Protein AF-A0A4Q3RGZ4-F1 (afdb_monomer_lite)

Structure (mmCIF, N/CA/C/O backbone):
data_AF-A0A4Q3RGZ4-F1
#
_entry.id   AF-A0A4Q3RGZ4-F1
#
loop_
_atom_site.group_PDB
_atom_site.id
_atom_site.type_symbol
_atom_site.label_atom_id
_atom_site.label_alt_id
_atom_site.label_comp_id
_atom_site.label_asym_id
_atom_site.label_entity_id
_atom_site.label_seq_id
_atom_site.pdbx_PDB_ins_code
_atom_site.Cartn_x
_atom_site.Cartn_y
_atom_site.Cartn_z
_atom_site.occupancy
_atom_site.B_iso_or_equiv
_atom_site.auth_seq_id
_atom_site.auth_comp_id
_atom_site.auth_asym_id
_atom_site.auth_atom_id
_atom_site.pdbx_PDB_model_num
ATOM 1 N N . MET A 1 1 ? -11.371 11.934 -25.588 1.00 40.47 1 MET A N 1
ATOM 2 C CA . MET A 1 1 ? -10.403 13.029 -25.363 1.00 40.47 1 MET A CA 1
ATOM 3 C C . MET A 1 1 ? -11.197 14.315 -25.202 1.00 40.47 1 MET A C 1
ATOM 5 O O . MET A 1 1 ? -11.770 14.771 -26.178 1.00 40.47 1 MET A O 1
ATOM 9 N N . LEU A 1 2 ? -11.321 14.849 -23.987 1.00 43.81 2 LEU A N 1
ATOM 10 C CA . LEU A 1 2 ? -11.893 16.182 -23.774 1.00 43.81 2 LEU A CA 1
ATOM 11 C C . LEU A 1 2 ? -10.706 17.151 -23.648 1.00 43.81 2 LEU A C 1
ATOM 13 O O . LEU A 1 2 ? -9.957 17.077 -22.683 1.00 43.81 2 LEU A O 1
ATOM 17 N N . ASN A 1 3 ? -10.507 18.007 -24.654 1.00 48.12 3 ASN A N 1
ATOM 18 C CA . ASN A 1 3 ? -9.602 19.168 -24.639 1.00 48.12 3 ASN A CA 1
ATOM 19 C C . ASN A 1 3 ? -8.103 18.921 -24.372 1.00 48.12 3 ASN A C 1
ATOM 21 O O . ASN A 1 3 ? -7.511 19.618 -23.556 1.00 48.12 3 ASN A O 1
ATOM 25 N N . GLY A 1 4 ? -7.457 17.968 -25.056 1.00 55.50 4 GLY A N 1
ATOM 26 C CA . GLY A 1 4 ? -5.981 17.856 -25.076 1.00 55.50 4 GLY A CA 1
ATOM 27 C C . GLY A 1 4 ? -5.302 17.509 -23.740 1.00 55.50 4 GLY A C 1
ATOM 28 O O . GLY A 1 4 ? -4.091 17.307 -23.704 1.00 55.50 4 GLY A O 1
ATOM 29 N N . VAL A 1 5 ? -6.073 17.392 -22.658 1.00 59.06 5 VAL A N 1
ATOM 30 C CA . VAL A 1 5 ? -5.639 16.884 -21.362 1.00 59.06 5 VAL A CA 1
ATOM 31 C C . VAL A 1 5 ? -6.108 15.439 -21.264 1.00 59.06 5 VAL A C 1
ATOM 33 O O . VAL A 1 5 ? -7.286 15.134 -21.463 1.00 59.06 5 VAL A O 1
ATOM 36 N N . ASP A 1 6 ? -5.175 14.531 -20.997 1.00 70.44 6 ASP A N 1
ATOM 37 C CA . ASP A 1 6 ? -5.501 13.129 -20.771 1.00 70.44 6 ASP A CA 1
ATOM 38 C C . ASP A 1 6 ? -6.388 13.019 -19.518 1.00 70.44 6 ASP A C 1
ATOM 40 O O . ASP A 1 6 ? -6.017 13.481 -18.436 1.00 70.44 6 ASP A O 1
ATOM 44 N N . LEU A 1 7 ? -7.580 12.432 -19.663 1.00 74.75 7 LEU A N 1
ATOM 45 C CA . LEU A 1 7 ? -8.545 12.264 -18.572 1.00 74.75 7 LEU A CA 1
ATOM 46 C C . LEU A 1 7 ? -7.900 11.528 -17.385 1.00 74.75 7 LEU A C 1
ATOM 48 O O . LEU A 1 7 ? -8.161 11.857 -16.228 1.00 74.75 7 LEU A O 1
ATOM 52 N N . ASN A 1 8 ? -7.004 10.583 -17.678 1.00 70.69 8 ASN A N 1
ATOM 53 C CA . ASN A 1 8 ? -6.263 9.832 -16.672 1.00 70.69 8 ASN A CA 1
ATOM 54 C C . ASN A 1 8 ? -5.370 10.741 -15.823 1.00 70.69 8 ASN A C 1
ATOM 56 O O . ASN A 1 8 ? -5.289 10.566 -14.610 1.00 70.69 8 ASN A O 1
ATOM 60 N N . TYR A 1 9 ? -4.752 11.755 -16.431 1.00 72.25 9 TYR A N 1
ATOM 61 C CA . TYR A 1 9 ? -3.896 12.705 -15.725 1.00 72.25 9 TYR A CA 1
ATOM 62 C C . TYR A 1 9 ? -4.691 13.559 -14.732 1.00 72.25 9 TYR A C 1
ATOM 64 O O . TYR A 1 9 ? -4.267 13.744 -13.592 1.00 72.25 9 TYR A O 1
ATOM 72 N N . ILE A 1 10 ? -5.883 14.019 -15.127 1.00 78.38 10 ILE A N 1
ATOM 73 C CA . ILE A 1 10 ? -6.777 14.783 -14.242 1.00 78.38 10 ILE A CA 1
ATOM 74 C C . ILE A 1 10 ? -7.215 13.922 -13.054 1.00 78.38 10 ILE A C 1
ATOM 76 O O . ILE A 1 10 ? -7.178 14.384 -11.914 1.00 78.38 10 ILE A O 1
ATOM 80 N N . ILE A 1 11 ? -7.592 12.664 -13.306 1.00 78.69 11 ILE A N 1
ATOM 81 C CA . ILE A 1 11 ? -7.990 11.723 -12.251 1.00 78.69 11 ILE A CA 1
ATOM 82 C C . ILE A 1 11 ? -6.835 11.513 -11.266 1.00 78.69 11 ILE A C 1
ATOM 84 O O . ILE A 1 11 ? -7.033 11.651 -10.060 1.00 78.69 11 ILE A O 1
ATOM 88 N N . VAL A 1 12 ? -5.625 11.236 -11.757 1.00 77.00 12 VAL A N 1
ATOM 89 C CA . VAL A 1 12 ? -4.446 11.020 -10.906 1.00 77.00 12 VAL A CA 1
ATOM 90 C C . VAL A 1 12 ? -4.117 12.273 -10.089 1.00 77.00 12 VAL A C 1
ATOM 92 O O . VAL A 1 12 ? -3.853 12.162 -8.892 1.00 77.00 12 VAL A O 1
ATOM 95 N N . LEU A 1 13 ? -4.199 13.469 -10.678 1.00 81.88 13 LEU A N 1
ATOM 96 C CA . LEU A 1 13 ? -3.947 14.729 -9.975 1.00 81.88 13 LEU A CA 1
ATOM 97 C C . LEU A 1 13 ? -4.972 14.978 -8.855 1.00 81.88 13 LEU A C 1
ATOM 99 O O . LEU A 1 13 ? -4.594 15.309 -7.729 1.00 81.88 13 LEU A O 1
ATOM 103 N N . LEU A 1 14 ? -6.261 14.758 -9.136 1.00 86.19 14 LEU A N 1
ATOM 104 C CA . LEU A 1 14 ? -7.336 14.881 -8.145 1.00 86.19 14 LEU A CA 1
ATOM 105 C C . LEU A 1 14 ? -7.175 13.874 -7.002 1.00 86.19 14 LEU A C 1
ATOM 107 O O . LEU A 1 14 ? -7.296 14.246 -5.833 1.00 86.19 14 LEU A O 1
ATOM 111 N N . VAL A 1 15 ? -6.857 12.616 -7.321 1.00 85.94 15 VAL A N 1
ATOM 112 C CA . VAL A 1 15 ? -6.589 11.574 -6.319 1.00 85.94 15 VAL A CA 1
ATOM 113 C C . VAL A 1 15 ? -5.380 11.955 -5.468 1.00 85.94 15 VAL A C 1
ATOM 115 O O . VAL A 1 15 ? -5.455 11.889 -4.244 1.00 85.94 15 VAL A O 1
ATOM 118 N N . THR A 1 16 ? -4.294 12.425 -6.082 1.00 87.31 16 THR A N 1
ATOM 119 C CA . THR A 1 16 ? -3.084 12.856 -5.364 1.00 87.31 16 THR A CA 1
ATOM 120 C C . THR A 1 16 ? -3.391 13.984 -4.376 1.00 87.31 16 THR A C 1
ATOM 122 O O . THR A 1 16 ? -2.987 13.911 -3.214 1.00 87.31 16 THR A O 1
ATOM 125 N N . GLY A 1 17 ? -4.161 14.993 -4.800 1.00 87.75 17 GLY A N 1
ATOM 126 C CA . GLY A 1 17 ? -4.597 16.089 -3.932 1.00 87.75 17 GLY A CA 1
ATOM 127 C C . GLY A 1 17 ? -5.494 15.627 -2.779 1.00 87.75 17 GLY A C 1
ATOM 128 O O . GLY A 1 17 ? -5.292 16.037 -1.634 1.00 87.75 17 GLY A O 1
ATOM 129 N N . ALA A 1 18 ? -6.443 14.725 -3.047 1.00 89.62 18 ALA A N 1
ATOM 130 C CA . ALA A 1 18 ? -7.315 14.156 -2.020 1.00 89.62 18 ALA A CA 1
ATOM 131 C C . ALA A 1 18 ? -6.528 13.340 -0.981 1.00 89.62 18 ALA A C 1
ATOM 133 O O . ALA A 1 18 ? -6.749 13.488 0.224 1.00 89.62 18 ALA A O 1
ATOM 134 N N . VAL A 1 19 ? -5.574 12.518 -1.431 1.00 89.81 19 VAL A N 1
ATOM 135 C CA . VAL A 1 19 ? -4.712 11.717 -0.550 1.00 89.81 19 VAL A CA 1
ATOM 136 C C . VAL A 1 19 ? -3.806 12.619 0.291 1.00 89.81 19 VAL A C 1
ATOM 138 O O . VAL A 1 19 ? -3.671 12.370 1.486 1.00 89.81 19 VAL A O 1
ATOM 141 N N . LEU A 1 20 ? -3.246 13.696 -0.275 1.00 92.81 20 LEU A N 1
ATOM 142 C CA . LEU A 1 20 ? -2.448 14.673 0.475 1.00 92.81 20 LEU A CA 1
ATOM 143 C C . LEU A 1 20 ? -3.255 15.331 1.594 1.00 92.81 20 LEU A C 1
ATOM 145 O O . LEU A 1 20 ? -2.812 15.384 2.741 1.00 92.81 20 LEU A O 1
ATOM 149 N N . LEU A 1 21 ? -4.455 15.815 1.271 1.00 93.00 21 LEU A N 1
ATOM 150 C CA . LEU A 1 21 ? -5.317 16.478 2.244 1.00 93.00 21 LEU A CA 1
ATOM 151 C C . LEU A 1 21 ? -5.721 15.510 3.364 1.00 93.00 21 LEU A C 1
ATOM 153 O O . LEU A 1 21 ? -5.661 15.861 4.545 1.00 93.00 21 LEU A O 1
ATOM 157 N N . ALA A 1 22 ? -6.033 14.259 3.011 1.00 90.19 22 ALA A N 1
ATOM 158 C CA . ALA A 1 22 ? -6.274 13.200 3.981 1.00 90.19 22 ALA A CA 1
ATOM 159 C C . ALA A 1 22 ? -5.033 12.907 4.844 1.00 90.19 22 ALA A C 1
ATOM 161 O O . ALA A 1 22 ? -5.173 12.752 6.060 1.00 90.19 22 ALA A O 1
ATOM 162 N N . ALA A 1 23 ? -3.836 12.845 4.250 1.00 90.81 23 ALA A N 1
ATOM 163 C CA . ALA A 1 23 ? -2.581 12.584 4.953 1.00 90.81 23 ALA A CA 1
ATOM 164 C C . ALA A 1 23 ? -2.283 13.685 5.975 1.00 90.81 23 ALA A C 1
ATOM 166 O O . ALA A 1 23 ? -2.014 13.386 7.141 1.00 90.81 23 ALA A O 1
ATOM 167 N N . ILE A 1 24 ? -2.405 14.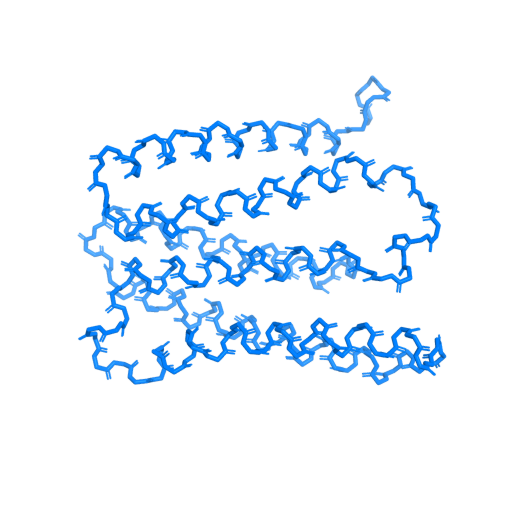955 5.578 1.00 93.56 24 ILE A N 1
ATOM 168 C CA . ILE A 1 24 ? -2.210 16.113 6.459 1.00 93.56 24 ILE A CA 1
ATOM 169 C C . ILE A 1 24 ? -3.221 16.079 7.607 1.00 93.56 24 ILE A C 1
ATOM 171 O O . ILE A 1 24 ? -2.822 16.119 8.773 1.00 93.56 24 ILE A O 1
ATOM 175 N N . TYR A 1 25 ? -4.514 15.927 7.300 1.00 92.62 25 TYR A N 1
ATOM 176 C CA . TYR A 1 25 ? -5.572 15.885 8.311 1.00 92.62 25 TYR A CA 1
ATOM 177 C C . TYR A 1 25 ? -5.324 14.791 9.360 1.00 92.62 25 TYR A C 1
ATOM 179 O O . TYR A 1 25 ? -5.341 15.058 10.563 1.00 92.62 25 TYR A O 1
ATOM 187 N N . HIS A 1 26 ? -5.020 13.565 8.923 1.00 89.88 26 HIS A N 1
ATOM 188 C CA . HIS A 1 26 ? -4.786 12.448 9.841 1.00 89.88 26 HIS A CA 1
ATOM 189 C C . HIS A 1 26 ? -3.447 12.551 10.580 1.00 89.88 26 HIS A C 1
ATOM 191 O O . HIS A 1 26 ? -3.336 12.039 11.692 1.00 89.88 26 HIS A O 1
ATOM 197 N N . THR A 1 27 ? -2.456 13.250 10.022 1.00 90.44 27 THR A N 1
ATOM 198 C CA . THR A 1 27 ? -1.200 13.561 10.722 1.00 90.44 27 THR A CA 1
ATOM 199 C C . THR A 1 27 ? -1.441 14.547 11.863 1.00 90.44 27 THR A C 1
ATOM 201 O O . THR A 1 27 ? -0.993 14.305 12.982 1.00 90.44 27 THR A O 1
ATOM 204 N N . ILE A 1 28 ? -2.215 15.611 11.632 1.00 91.88 28 ILE A N 1
ATOM 205 C CA . ILE A 1 28 ? -2.605 16.564 12.685 1.00 91.88 28 ILE A CA 1
ATOM 206 C C . ILE A 1 28 ? -3.413 15.847 13.774 1.00 91.88 28 ILE A C 1
ATOM 208 O O . ILE A 1 28 ? -3.127 15.978 14.967 1.00 91.88 28 ILE A O 1
ATOM 212 N N . LEU A 1 29 ? -4.383 15.021 13.368 1.00 89.94 29 LEU A N 1
ATOM 213 C CA . LEU A 1 29 ? -5.187 14.215 14.284 1.00 89.94 29 LEU A CA 1
ATOM 214 C C . LEU A 1 29 ? -4.311 13.259 15.114 1.00 89.94 29 LEU A C 1
ATOM 216 O O . LEU A 1 29 ? -4.550 13.083 16.311 1.00 89.94 29 LEU A O 1
ATOM 220 N N . PHE A 1 30 ? -3.286 12.657 14.499 1.00 90.31 30 PHE A N 1
ATOM 221 C CA . PHE A 1 30 ? -2.313 11.802 15.178 1.00 90.31 30 PHE A CA 1
ATOM 222 C C . PHE A 1 30 ? -1.471 12.582 16.190 1.00 90.31 30 PHE A C 1
ATOM 224 O O . PHE A 1 30 ? -1.329 12.122 17.321 1.00 90.31 30 PHE A O 1
ATOM 231 N N . ILE A 1 31 ? -0.966 13.766 15.833 1.00 91.38 31 ILE A N 1
ATOM 232 C CA . ILE A 1 31 ? -0.199 14.626 16.749 1.00 91.38 31 ILE A CA 1
ATOM 233 C C . ILE A 1 31 ? -1.031 14.955 17.995 1.00 91.38 31 ILE A C 1
ATOM 235 O O . ILE A 1 31 ? -0.510 14.912 19.112 1.00 91.38 31 ILE A O 1
ATOM 239 N N . HIS A 1 32 ? -2.329 15.219 17.814 1.00 93.06 32 HIS A N 1
ATOM 240 C CA . HIS A 1 32 ? -3.229 15.584 18.904 1.00 93.06 32 HIS A CA 1
ATOM 241 C C . HIS A 1 32 ? -3.668 14.388 19.767 1.00 93.06 32 HIS A C 1
ATOM 243 O O . HIS A 1 32 ? -3.629 14.464 20.991 1.00 93.06 32 HIS A O 1
ATOM 249 N N . ARG A 1 33 ? -4.081 13.266 19.155 1.00 88.25 33 ARG A N 1
ATOM 250 C CA . ARG A 1 33 ? -4.634 12.103 19.884 1.00 88.25 33 ARG A CA 1
ATOM 251 C C . ARG A 1 33 ? -3.608 11.025 20.246 1.00 88.25 33 ARG A C 1
ATOM 253 O O . ARG A 1 33 ? -3.900 10.192 21.097 1.00 88.25 33 ARG A O 1
ATOM 260 N N . ARG A 1 34 ? -2.447 10.993 19.583 1.00 84.81 34 ARG A N 1
ATOM 261 C CA . ARG A 1 34 ? -1.333 10.039 19.777 1.00 84.81 34 ARG A CA 1
ATOM 262 C C . ARG A 1 34 ? -1.728 8.556 19.804 1.00 84.81 34 ARG A C 1
ATOM 264 O O . ARG A 1 34 ? -1.103 7.742 20.481 1.00 84.81 34 ARG A O 1
ATOM 271 N N . THR A 1 35 ? -2.759 8.168 19.058 1.00 86.56 35 THR A N 1
ATOM 272 C CA . THR A 1 35 ? -3.183 6.764 18.981 1.00 86.56 35 THR A CA 1
ATOM 273 C C . THR A 1 35 ? -2.396 6.012 17.908 1.00 86.56 35 THR A C 1
ATOM 275 O O . THR A 1 35 ? -2.169 6.519 16.808 1.00 86.56 35 THR A O 1
ATOM 278 N N . LYS A 1 36 ? -2.007 4.764 18.205 1.00 82.81 36 LYS A N 1
ATOM 279 C CA . LYS A 1 36 ? -1.248 3.908 17.271 1.00 82.81 36 LYS A CA 1
ATOM 280 C C . LYS A 1 36 ? -1.969 3.721 15.929 1.00 82.81 36 LYS A C 1
ATOM 282 O O . LYS A 1 36 ? -1.329 3.773 14.886 1.00 82.81 36 LYS A O 1
ATOM 287 N N . LEU A 1 37 ? -3.297 3.582 15.961 1.00 84.06 37 LEU A N 1
ATOM 288 C CA . LEU A 1 37 ? -4.144 3.443 14.773 1.00 84.06 37 LEU A CA 1
ATOM 289 C C . LEU A 1 37 ? -3.996 4.623 13.803 1.00 84.06 37 LEU A C 1
ATOM 291 O O . LEU A 1 37 ? -3.782 4.417 12.610 1.00 84.06 37 LEU A O 1
ATOM 295 N N . LEU A 1 38 ? -4.088 5.852 14.320 1.00 85.75 38 LEU A N 1
ATOM 296 C CA . LEU A 1 38 ? -3.974 7.068 13.513 1.00 85.75 38 LEU A CA 1
ATOM 297 C C . LEU A 1 38 ? -2.569 7.219 12.926 1.00 85.75 38 LEU A C 1
ATOM 299 O O . LEU A 1 38 ? -2.438 7.628 11.777 1.00 85.75 38 LEU A O 1
ATOM 303 N N . GLY A 1 39 ? -1.534 6.846 13.684 1.00 85.94 39 GLY A N 1
ATOM 304 C CA . GLY A 1 39 ? -0.153 6.870 13.203 1.00 85.94 39 GLY A CA 1
ATOM 305 C C . GLY A 1 39 ? 0.067 5.901 12.041 1.00 85.94 39 GLY A C 1
ATOM 306 O O . GLY A 1 39 ? 0.613 6.287 11.009 1.00 85.94 39 GLY A O 1
ATOM 307 N N . SER A 1 40 ? -0.421 4.661 12.161 1.00 86.25 40 SER A N 1
ATOM 308 C CA . SER A 1 40 ? -0.339 3.674 11.076 1.00 86.25 40 SER A CA 1
ATOM 309 C C . SER A 1 40 ? -1.130 4.098 9.838 1.00 86.25 40 SER A C 1
ATOM 311 O O . SER A 1 40 ? -0.660 3.898 8.720 1.00 86.25 40 SER A O 1
ATOM 313 N N . TYR A 1 41 ? -2.299 4.715 10.023 1.00 87.62 41 TYR A N 1
ATOM 314 C CA . TYR A 1 41 ? -3.102 5.221 8.911 1.00 87.62 41 TYR A CA 1
ATOM 315 C C . TYR A 1 41 ? -2.447 6.417 8.205 1.00 87.62 41 TYR A C 1
ATOM 317 O O . TYR A 1 41 ? -2.382 6.447 6.980 1.00 87.62 41 TYR A O 1
ATOM 325 N N . SER A 1 42 ? -1.892 7.369 8.962 1.00 89.75 42 SER A N 1
ATOM 326 C CA . SER A 1 42 ? -1.130 8.500 8.412 1.00 89.75 42 SER A CA 1
ATOM 327 C C . SER A 1 42 ? 0.082 8.019 7.603 1.00 89.75 42 SER A C 1
ATOM 329 O O . SER A 1 42 ? 0.277 8.470 6.477 1.00 89.75 42 SER A O 1
ATOM 331 N N . ALA A 1 43 ? 0.842 7.042 8.111 1.00 88.94 43 ALA A N 1
ATOM 332 C CA . ALA A 1 43 ? 1.973 6.463 7.383 1.00 88.94 43 ALA A CA 1
ATOM 333 C C . ALA A 1 43 ? 1.551 5.818 6.048 1.00 88.94 43 ALA A C 1
ATOM 335 O O . ALA A 1 43 ? 2.210 6.016 5.027 1.00 88.94 43 ALA A O 1
ATOM 336 N N . TYR A 1 44 ? 0.424 5.096 6.035 1.00 89.44 44 TYR A N 1
ATOM 337 C CA . TYR A 1 44 ? -0.160 4.551 4.807 1.00 89.44 44 TYR A CA 1
ATOM 338 C C . TYR A 1 44 ? -0.546 5.649 3.804 1.00 89.44 44 TYR A C 1
ATOM 340 O O . TYR A 1 44 ? -0.216 5.540 2.621 1.00 89.44 44 TYR A O 1
ATOM 348 N N . LEU A 1 45 ? -1.190 6.725 4.263 1.00 89.31 45 LEU A N 1
ATOM 349 C CA . LEU A 1 45 ? -1.581 7.840 3.398 1.00 89.31 45 LEU A CA 1
ATOM 350 C C . LEU A 1 45 ? -0.368 8.568 2.809 1.00 89.31 45 LEU A C 1
ATOM 352 O O . LEU A 1 45 ? -0.367 8.859 1.618 1.00 89.31 45 LEU A O 1
ATOM 356 N N . TRP A 1 46 ? 0.688 8.793 3.594 1.00 91.75 46 TRP A N 1
ATOM 357 C CA . TRP A 1 46 ? 1.936 9.377 3.093 1.00 91.75 46 TRP A CA 1
ATOM 358 C C . TRP A 1 46 ? 2.634 8.484 2.065 1.00 91.75 46 TRP A C 1
ATOM 360 O O . TRP A 1 46 ? 3.101 8.982 1.043 1.00 91.75 46 TRP A O 1
ATOM 370 N N . SER A 1 47 ? 2.658 7.167 2.285 1.00 89.19 47 SER A N 1
ATOM 371 C CA . SER A 1 47 ? 3.194 6.225 1.297 1.00 89.19 47 SER A CA 1
ATOM 372 C C . SER A 1 47 ? 2.369 6.214 0.009 1.00 89.19 47 SER A C 1
ATOM 374 O O . SER A 1 47 ? 2.933 6.148 -1.080 1.00 89.19 47 SER A O 1
ATOM 376 N N . THR A 1 48 ? 1.042 6.287 0.124 1.00 86.38 48 THR A N 1
ATOM 377 C CA . THR A 1 48 ? 0.132 6.336 -1.030 1.00 86.38 48 THR A CA 1
ATOM 378 C C . THR A 1 48 ? 0.298 7.648 -1.792 1.00 86.38 48 THR A C 1
ATOM 380 O O . THR A 1 48 ? 0.361 7.644 -3.014 1.00 86.38 48 THR A O 1
ATOM 383 N N . PHE A 1 49 ? 0.453 8.766 -1.082 1.00 89.62 49 PHE A N 1
ATOM 384 C CA . PHE A 1 49 ? 0.749 10.064 -1.678 1.00 89.62 49 PHE A CA 1
ATOM 385 C C . PHE A 1 49 ? 2.079 10.059 -2.437 1.00 89.62 49 PHE A C 1
ATOM 387 O O . PHE A 1 49 ? 2.125 10.518 -3.574 1.00 89.62 49 PHE A O 1
ATOM 394 N N . ALA A 1 50 ? 3.140 9.503 -1.843 1.00 87.31 50 ALA A N 1
ATOM 395 C CA . ALA A 1 50 ? 4.441 9.381 -2.497 1.00 87.31 50 ALA A CA 1
ATOM 396 C C . ALA A 1 50 ? 4.349 8.554 -3.790 1.00 87.31 50 ALA A C 1
ATOM 398 O O . ALA A 1 50 ? 4.872 8.975 -4.819 1.00 87.31 50 ALA A O 1
ATOM 399 N N . PHE A 1 51 ? 3.619 7.433 -3.761 1.00 85.50 51 PHE A N 1
ATOM 400 C CA . PHE A 1 51 ? 3.324 6.631 -4.950 1.00 85.50 51 PHE A CA 1
ATOM 401 C C . PHE A 1 51 ? 2.552 7.430 -6.014 1.00 85.50 51 PHE A C 1
ATOM 403 O O . PHE A 1 51 ? 2.948 7.457 -7.178 1.00 85.50 51 PHE A O 1
ATOM 410 N N . CYS A 1 52 ? 1.487 8.136 -5.627 1.00 83.81 52 CYS A N 1
ATOM 411 C CA . CYS A 1 52 ? 0.695 8.942 -6.554 1.00 83.81 52 CYS A CA 1
ATOM 412 C C . CYS A 1 52 ? 1.505 10.094 -7.173 1.00 83.81 52 CYS A C 1
ATOM 414 O O . CYS A 1 52 ? 1.396 10.326 -8.377 1.00 83.81 52 CYS A O 1
ATOM 416 N N . ILE A 1 53 ? 2.356 10.782 -6.401 1.00 84.69 53 ILE A N 1
ATOM 417 C CA . ILE A 1 53 ? 3.274 11.802 -6.931 1.00 84.69 53 ILE A CA 1
ATOM 418 C C . ILE A 1 53 ? 4.271 11.182 -7.896 1.00 84.69 53 ILE A C 1
ATOM 420 O O . ILE A 1 53 ? 4.459 11.720 -8.985 1.00 84.69 53 ILE A O 1
ATOM 424 N N . PHE A 1 54 ? 4.887 10.060 -7.516 1.00 81.25 54 PHE A N 1
ATOM 425 C CA . PHE A 1 54 ? 5.843 9.369 -8.369 1.00 81.25 54 PHE A CA 1
ATOM 426 C C . PHE A 1 54 ? 5.208 9.050 -9.726 1.00 81.25 54 PHE A C 1
ATOM 428 O O . PHE A 1 54 ? 5.733 9.440 -10.765 1.00 81.25 54 PHE A O 1
ATOM 435 N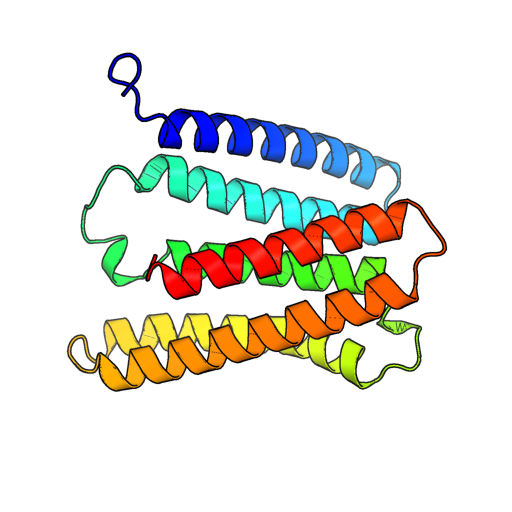 N . ARG A 1 55 ? 4.005 8.471 -9.722 1.00 75.00 55 ARG A N 1
ATOM 436 C CA . ARG A 1 55 ? 3.258 8.201 -10.950 1.00 75.00 55 ARG A CA 1
ATOM 437 C C . ARG A 1 55 ? 2.898 9.492 -11.694 1.00 75.00 55 ARG A C 1
ATOM 439 O O . ARG A 1 55 ? 3.085 9.567 -12.893 1.00 75.00 55 ARG A O 1
ATOM 446 N N . THR A 1 56 ? 2.457 10.553 -11.025 1.00 75.25 56 THR A N 1
ATOM 447 C CA . THR A 1 56 ? 2.095 11.813 -11.712 1.00 75.25 56 THR A CA 1
ATOM 448 C C . THR A 1 56 ? 3.285 12.476 -12.416 1.00 75.25 56 THR A C 1
ATOM 450 O O . THR A 1 56 ? 3.118 13.040 -13.496 1.00 75.25 56 THR A O 1
ATOM 453 N N . VAL A 1 57 ? 4.471 12.430 -11.802 1.00 75.62 57 VAL A N 1
ATOM 454 C CA . VAL A 1 57 ? 5.684 13.089 -12.310 1.00 75.62 57 VAL A CA 1
ATOM 455 C C . VAL A 1 57 ? 6.382 12.238 -13.371 1.00 75.62 57 VAL A C 1
ATOM 457 O O . VAL A 1 57 ? 6.790 12.774 -14.397 1.00 75.62 57 VAL A O 1
ATOM 460 N N . TYR A 1 58 ? 6.489 10.924 -13.156 1.00 68.12 58 TYR A N 1
ATOM 461 C CA . TYR A 1 58 ? 7.319 10.041 -13.982 1.00 68.12 58 TYR A CA 1
ATOM 462 C C . TYR A 1 58 ? 6.542 9.218 -15.021 1.00 68.12 58 TYR A C 1
ATOM 464 O O . TYR A 1 58 ? 7.161 8.654 -15.913 1.00 68.12 58 TYR A O 1
ATOM 472 N N . PHE A 1 59 ? 5.204 9.179 -14.988 1.00 62.50 59 PHE A N 1
ATOM 473 C CA . PHE A 1 59 ? 4.398 8.446 -15.985 1.00 62.50 59 PHE A CA 1
ATOM 474 C C . PHE A 1 59 ? 4.461 9.053 -17.397 1.00 62.50 59 PHE A C 1
ATOM 476 O O . PHE A 1 59 ? 4.020 8.426 -18.355 1.00 62.50 59 PHE A O 1
ATOM 483 N N . ARG A 1 60 ? 4.987 10.277 -17.543 1.00 54.88 60 ARG A N 1
ATOM 484 C CA . ARG A 1 60 ? 5.040 10.987 -18.829 1.00 54.88 60 ARG A CA 1
ATOM 485 C C . ARG A 1 60 ? 6.387 10.881 -19.547 1.00 54.88 60 ARG A C 1
ATOM 487 O O . ARG A 1 60 ? 6.413 11.035 -20.762 1.00 54.88 60 ARG A O 1
ATOM 494 N N . ASP A 1 61 ? 7.457 10.584 -18.815 1.00 50.31 61 ASP A N 1
ATOM 495 C CA . ASP A 1 61 ? 8.795 10.394 -19.368 1.00 50.31 61 ASP A CA 1
ATOM 496 C C . ASP A 1 61 ? 9.128 8.900 -19.356 1.00 50.31 61 ASP A C 1
ATOM 498 O 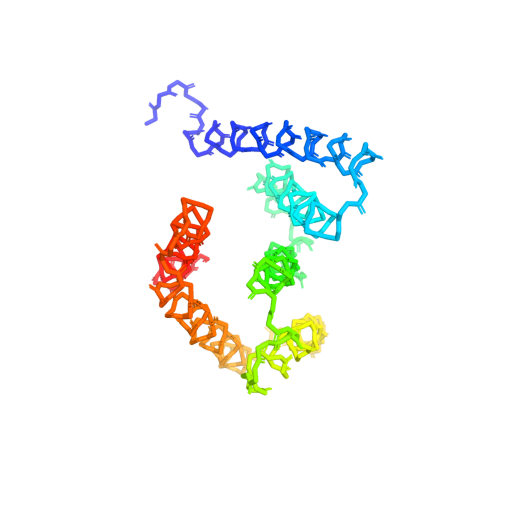O . ASP A 1 61 ? 9.584 8.356 -18.351 1.00 50.31 61 ASP A O 1
ATOM 502 N N . SER A 1 62 ? 8.952 8.237 -20.501 1.00 49.12 62 SER A N 1
ATOM 503 C CA . SER A 1 62 ? 9.482 6.893 -20.790 1.00 49.12 62 SER A CA 1
ATOM 504 C C . SER A 1 62 ? 11.014 6.909 -20.937 1.00 49.12 62 SER A C 1
ATOM 506 O O . SER A 1 62 ? 11.582 6.305 -21.848 1.00 49.12 62 SER A O 1
ATOM 508 N N . ASN A 1 63 ? 11.700 7.686 -20.103 1.00 45.53 63 ASN A N 1
ATOM 509 C CA . ASN A 1 63 ? 13.148 7.757 -20.086 1.00 45.53 63 ASN A CA 1
ATOM 510 C C . ASN A 1 63 ? 13.626 6.539 -19.293 1.00 45.53 63 ASN A C 1
ATOM 512 O O . ASN A 1 63 ? 13.421 6.472 -18.084 1.00 45.53 63 ASN A O 1
ATOM 516 N N . GLY A 1 64 ? 14.236 5.573 -19.990 1.00 50.59 64 GLY A N 1
ATOM 517 C CA . GLY A 1 64 ? 14.473 4.183 -19.564 1.00 50.59 64 GLY A CA 1
ATOM 518 C C . GLY A 1 64 ? 15.241 3.922 -18.258 1.00 50.59 64 GLY A C 1
ATOM 519 O O . GLY A 1 64 ? 15.589 2.781 -17.990 1.00 50.59 64 GLY A O 1
ATOM 520 N N . PHE A 1 65 ? 15.499 4.923 -17.415 1.00 48.25 65 PHE A N 1
ATOM 521 C CA . PHE A 1 65 ? 16.010 4.730 -16.056 1.00 48.25 65 PHE A CA 1
ATOM 522 C C . PHE A 1 65 ? 14.922 4.239 -15.079 1.00 48.25 65 PHE A C 1
ATOM 524 O O . PHE A 1 65 ? 15.217 3.482 -14.155 1.00 48.25 65 PHE A O 1
ATOM 531 N N . THR A 1 66 ? 13.657 4.632 -15.278 1.00 50.34 66 THR A N 1
ATOM 532 C CA . THR A 1 66 ? 12.513 4.169 -14.466 1.00 50.34 66 THR A CA 1
ATOM 533 C C . THR A 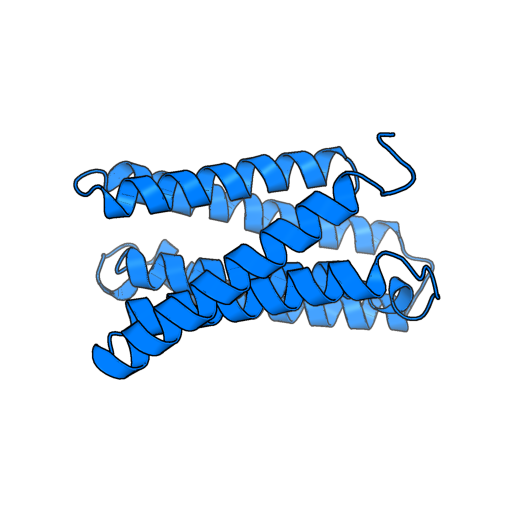1 66 ? 12.060 2.751 -14.827 1.00 50.34 66 THR A C 1
ATOM 535 O O . THR A 1 66 ? 11.601 2.030 -13.938 1.00 50.34 66 THR A O 1
ATOM 538 N N . ASP A 1 67 ? 12.271 2.324 -16.078 1.00 53.22 67 ASP A N 1
ATOM 539 C CA . ASP A 1 67 ? 11.987 0.960 -16.549 1.00 53.22 67 ASP A CA 1
ATOM 540 C C . ASP A 1 67 ? 12.969 -0.078 -15.983 1.00 53.22 67 ASP A C 1
ATOM 542 O O . ASP A 1 67 ? 12.566 -1.189 -15.648 1.00 53.22 67 ASP A O 1
ATOM 546 N N . VAL A 1 68 ? 14.244 0.287 -15.793 1.00 49.62 68 VAL A N 1
ATOM 547 C CA . VAL A 1 68 ? 15.299 -0.636 -15.318 1.00 49.62 68 VAL A CA 1
ATOM 548 C C . VAL A 1 68 ? 15.125 -1.045 -13.848 1.00 49.62 68 VAL A C 1
ATOM 550 O O . VAL A 1 68 ? 15.617 -2.091 -13.437 1.00 49.62 68 VAL A O 1
ATOM 553 N N . LEU A 1 69 ? 14.421 -0.250 -13.038 1.00 55.25 69 LEU A N 1
ATOM 554 C CA . LEU A 1 69 ? 14.181 -0.558 -11.620 1.00 55.25 69 LEU A CA 1
ATOM 555 C C . LEU A 1 69 ? 12.718 -0.874 -11.292 1.00 55.25 69 LEU A C 1
ATOM 557 O O . LEU A 1 69 ? 12.427 -1.184 -10.136 1.00 55.25 69 LEU A O 1
ATOM 561 N N . ASN A 1 70 ? 11.808 -0.790 -12.273 1.00 68.88 70 ASN A N 1
ATOM 562 C CA . ASN A 1 70 ? 10.366 -0.994 -12.096 1.00 68.88 70 ASN A CA 1
ATOM 563 C C . ASN A 1 70 ? 9.853 -0.339 -10.789 1.00 68.88 70 ASN A C 1
ATOM 565 O O . ASN A 1 70 ? 9.242 -0.967 -9.916 1.00 68.88 70 ASN A O 1
ATOM 569 N N . LEU A 1 71 ? 10.212 0.940 -10.615 1.00 71.06 71 LEU A N 1
ATOM 570 C CA . LEU A 1 71 ? 10.007 1.685 -9.369 1.00 71.06 71 LEU A CA 1
ATOM 571 C C . LEU A 1 71 ? 8.521 1.857 -9.030 1.00 71.06 71 LEU A C 1
ATOM 573 O O . LEU A 1 71 ? 8.179 1.913 -7.850 1.00 71.06 71 LEU A O 1
ATOM 577 N N . ASP A 1 72 ? 7.644 1.893 -10.040 1.00 71.50 72 ASP A N 1
ATOM 578 C CA . ASP A 1 72 ? 6.185 1.946 -9.858 1.00 71.50 72 ASP A CA 1
ATOM 579 C C . ASP A 1 72 ? 5.708 0.759 -9.008 1.00 71.50 72 ASP A C 1
ATOM 581 O O . ASP A 1 72 ? 5.036 0.941 -7.990 1.00 71.50 72 ASP A O 1
ATOM 585 N N . GLU A 1 73 ? 6.169 -0.451 -9.336 1.00 71.38 73 GLU A N 1
ATOM 586 C CA . GLU A 1 73 ? 5.819 -1.659 -8.593 1.00 71.38 73 GLU A CA 1
ATOM 587 C C . GLU A 1 73 ? 6.442 -1.670 -7.189 1.00 71.38 73 GLU A C 1
ATOM 589 O O . GLU A 1 73 ? 5.797 -2.085 -6.227 1.00 71.38 73 GLU A O 1
ATOM 594 N N . VAL A 1 74 ? 7.659 -1.144 -7.018 1.00 78.12 74 VAL A N 1
ATOM 595 C CA . VAL A 1 74 ? 8.292 -1.011 -5.693 1.00 78.12 74 VAL A CA 1
ATOM 596 C C . VAL A 1 74 ? 7.480 -0.085 -4.783 1.00 78.12 74 VAL A C 1
ATOM 598 O O . VAL A 1 74 ? 7.148 -0.464 -3.656 1.00 78.12 74 VAL A O 1
ATOM 601 N N . PHE A 1 75 ? 7.112 1.106 -5.259 1.00 81.25 75 PHE A N 1
ATOM 602 C CA . PHE A 1 75 ? 6.301 2.048 -4.485 1.00 81.25 75 PHE A CA 1
ATOM 603 C C . PHE A 1 75 ? 4.898 1.498 -4.199 1.00 81.25 75 PHE A C 1
ATOM 605 O O . PHE A 1 75 ? 4.402 1.656 -3.078 1.00 81.25 75 PHE A O 1
ATOM 612 N N . GLN A 1 76 ? 4.288 0.791 -5.155 1.00 79.56 76 GLN A N 1
ATOM 613 C CA . GLN A 1 76 ? 3.012 0.103 -4.954 1.00 79.56 76 GLN A CA 1
ATOM 614 C C . GLN A 1 76 ? 3.108 -0.954 -3.843 1.00 79.56 76 GLN A C 1
ATOM 616 O O . GLN A 1 76 ? 2.250 -1.006 -2.956 1.00 79.56 76 GLN A O 1
ATOM 621 N N . MET A 1 77 ? 4.163 -1.774 -3.843 1.00 79.31 77 MET A N 1
ATOM 622 C CA . MET A 1 77 ? 4.374 -2.806 -2.824 1.00 79.31 77 MET A CA 1
ATOM 623 C C . MET A 1 77 ? 4.630 -2.197 -1.442 1.00 79.31 77 MET A C 1
ATOM 625 O O . MET A 1 77 ? 4.089 -2.683 -0.447 1.00 79.31 77 MET A O 1
ATOM 629 N N . ILE A 1 78 ? 5.386 -1.096 -1.356 1.00 84.12 78 ILE A N 1
ATOM 630 C CA . ILE A 1 78 ? 5.599 -0.364 -0.097 1.00 84.12 78 ILE A CA 1
ATOM 631 C C . ILE A 1 78 ? 4.267 0.176 0.444 1.00 84.12 78 ILE A C 1
ATOM 633 O O . ILE A 1 78 ? 3.951 -0.040 1.620 1.00 84.12 78 ILE A O 1
ATOM 637 N N . ALA A 1 79 ? 3.451 0.809 -0.407 1.00 84.62 79 ALA A N 1
ATOM 638 C CA . ALA A 1 79 ? 2.134 1.315 -0.021 1.00 84.62 79 ALA A CA 1
ATOM 639 C C . ALA A 1 79 ? 1.215 0.190 0.479 1.00 84.62 79 ALA A C 1
ATOM 641 O O . ALA A 1 79 ? 0.554 0.337 1.513 1.00 84.62 79 ALA A O 1
ATOM 642 N N . PHE A 1 80 ? 1.236 -0.970 -0.184 1.00 81.56 80 PHE A N 1
ATOM 643 C CA . PHE A 1 80 ? 0.513 -2.158 0.265 1.00 81.56 80 PHE A CA 1
ATOM 644 C C . PHE A 1 80 ? 1.014 -2.669 1.627 1.00 81.56 80 PHE A C 1
ATOM 646 O O . PHE A 1 80 ? 0.213 -3.015 2.498 1.00 81.56 80 PHE A O 1
ATOM 653 N N . GLY A 1 81 ? 2.326 -2.660 1.870 1.00 82.50 81 GLY A N 1
ATOM 654 C CA . GLY A 1 81 ? 2.904 -3.034 3.163 1.00 82.50 81 GLY A CA 1
ATOM 655 C C . GLY A 1 81 ? 2.415 -2.154 4.316 1.00 82.50 81 GLY A C 1
ATOM 656 O O . GLY A 1 81 ? 2.046 -2.663 5.381 1.00 82.50 81 GLY A O 1
ATOM 657 N N . PHE A 1 82 ? 2.345 -0.836 4.102 1.00 86.50 82 PHE A N 1
ATOM 658 C CA . PHE A 1 82 ? 1.763 0.083 5.082 1.00 86.50 82 PHE A CA 1
ATOM 659 C C . PHE A 1 82 ? 0.258 -0.127 5.263 1.00 86.50 82 PHE A C 1
ATOM 661 O O . PHE A 1 82 ? -0.217 -0.076 6.399 1.00 86.50 82 PHE A O 1
ATOM 668 N N . TYR A 1 83 ? -0.477 -0.428 4.188 1.00 83.62 83 TYR A N 1
ATOM 669 C CA . TYR A 1 83 ? -1.898 -0.769 4.271 1.00 83.62 83 TYR A CA 1
ATOM 670 C C . TYR A 1 83 ? -2.137 -2.003 5.149 1.00 83.62 83 TYR A C 1
ATOM 672 O O . TYR A 1 83 ? -2.969 -1.959 6.053 1.00 83.62 83 TYR A O 1
ATOM 680 N N . VAL A 1 84 ? -1.374 -3.084 4.950 1.00 80.12 84 VAL A N 1
ATOM 681 C CA . VAL A 1 84 ? -1.504 -4.310 5.758 1.00 80.12 84 VAL A CA 1
ATOM 682 C C . VAL A 1 84 ? -1.197 -4.036 7.230 1.00 80.12 84 VAL A C 1
ATOM 684 O O . VAL A 1 84 ? -1.935 -4.489 8.105 1.00 80.12 84 VAL A O 1
ATOM 687 N N . ARG A 1 85 ? -0.158 -3.243 7.525 1.00 82.31 85 ARG A N 1
ATOM 688 C CA . ARG A 1 85 ? 0.143 -2.817 8.902 1.00 82.31 85 ARG A CA 1
ATOM 689 C C . ARG A 1 85 ? -1.000 -2.012 9.515 1.00 82.31 85 ARG A C 1
ATOM 691 O O . ARG A 1 85 ? -1.377 -2.271 10.655 1.00 82.31 85 ARG A O 1
ATOM 698 N N . PHE A 1 86 ? -1.564 -1.066 8.770 1.00 85.06 86 PHE A N 1
ATOM 699 C CA . PHE A 1 86 ? -2.733 -0.310 9.207 1.00 85.06 86 PHE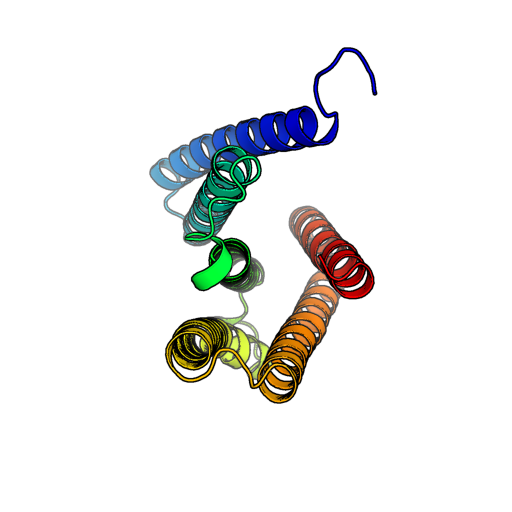 A CA 1
ATOM 700 C C . PHE A 1 86 ? -3.929 -1.232 9.483 1.00 85.06 86 PHE A C 1
ATOM 702 O O . PHE A 1 86 ? -4.508 -1.155 10.565 1.00 85.06 86 PHE A O 1
ATOM 709 N N . ALA A 1 87 ? -4.261 -2.135 8.558 1.00 79.50 87 ALA A N 1
ATOM 710 C CA . ALA A 1 87 ? -5.369 -3.073 8.708 1.00 79.50 87 ALA A CA 1
ATOM 711 C C . ALA A 1 87 ? -5.188 -3.978 9.936 1.00 79.50 87 ALA A C 1
ATOM 713 O O . ALA A 1 87 ? -6.139 -4.202 10.683 1.00 79.50 87 ALA A O 1
ATOM 714 N N . ALA A 1 88 ? -3.965 -4.438 10.198 1.00 78.50 88 ALA A N 1
ATOM 715 C CA . ALA A 1 88 ? -3.668 -5.263 11.361 1.00 78.50 88 ALA A CA 1
ATOM 716 C C . ALA A 1 88 ? -3.849 -4.521 12.691 1.00 78.50 88 ALA A C 1
ATOM 718 O O . ALA A 1 88 ? -4.444 -5.068 13.623 1.00 78.50 88 ALA A O 1
ATOM 719 N N . VAL A 1 89 ? -3.397 -3.264 12.763 1.00 81.25 89 VAL A N 1
ATOM 720 C CA . VAL A 1 89 ? -3.614 -2.397 13.932 1.00 81.25 89 VAL A CA 1
ATOM 721 C C . VAL A 1 89 ? -5.101 -2.069 14.098 1.00 81.25 89 VAL A C 1
ATOM 723 O O . VAL A 1 89 ? -5.609 -2.080 15.216 1.00 81.25 89 VAL A O 1
ATOM 726 N N . ALA A 1 90 ? -5.820 -1.824 13.001 1.00 79.25 90 ALA A N 1
ATOM 727 C CA . ALA A 1 90 ? -7.254 -1.536 13.004 1.00 79.25 90 ALA A CA 1
ATOM 728 C C . ALA A 1 90 ? -8.108 -2.722 13.461 1.00 79.25 90 ALA A C 1
ATOM 730 O O . ALA A 1 90 ? -9.132 -2.539 14.119 1.00 79.25 90 ALA A O 1
ATOM 731 N N . LEU A 1 91 ? -7.689 -3.938 13.117 1.00 73.06 91 LEU A N 1
ATOM 732 C CA . LEU A 1 91 ? -8.375 -5.167 13.494 1.00 73.06 91 LEU A CA 1
ATOM 733 C C . LEU A 1 91 ? -7.967 -5.690 14.872 1.00 73.06 91 LEU A C 1
ATOM 735 O O . LEU A 1 91 ? -8.618 -6.624 15.341 1.00 73.06 91 LEU A O 1
ATOM 739 N N . ASP A 1 92 ? -6.962 -5.083 15.513 1.00 73.38 92 ASP A N 1
ATOM 740 C CA . ASP A 1 92 ? -6.344 -5.529 16.770 1.00 73.38 92 ASP A CA 1
ATOM 741 C C . ASP A 1 92 ? -5.893 -7.001 16.685 1.00 73.38 92 ASP A C 1
ATOM 743 O O . ASP A 1 92 ? -6.131 -7.802 17.592 1.00 73.38 92 ASP A O 1
ATOM 747 N N . LEU A 1 93 ? -5.281 -7.379 15.549 1.00 67.31 93 LEU A N 1
ATOM 748 C CA . LEU A 1 93 ? -4.874 -8.766 15.260 1.00 67.31 93 LEU A CA 1
ATOM 749 C C . LEU A 1 93 ? -3.845 -9.313 16.258 1.00 67.31 93 LEU A C 1
ATOM 751 O O . LEU A 1 93 ? -3.762 -10.523 16.422 1.00 67.31 93 LEU A O 1
ATOM 755 N N . ASP A 1 94 ? -3.103 -8.445 16.950 1.00 59.44 94 ASP A N 1
ATOM 756 C CA . ASP A 1 94 ? -2.176 -8.854 18.013 1.00 59.44 94 ASP A CA 1
ATOM 757 C C . ASP A 1 94 ? -2.897 -9.332 19.291 1.00 59.44 94 ASP A C 1
ATOM 759 O O . ASP A 1 94 ? -2.295 -10.046 20.091 1.00 59.44 94 ASP A O 1
ATOM 763 N N . LYS A 1 95 ? -4.171 -8.963 19.510 1.00 60.06 95 LYS A N 1
ATOM 764 C CA . LYS A 1 95 ? -4.945 -9.378 20.699 1.00 60.06 95 LYS A CA 1
ATOM 765 C C . LYS A 1 95 ? -5.917 -10.523 20.451 1.00 60.06 95 LYS A C 1
ATOM 767 O O . LYS A 1 95 ? -6.367 -11.159 21.402 1.00 60.06 95 LYS A O 1
ATOM 772 N N . ILE A 1 96 ? -6.287 -10.767 19.200 1.00 59.09 96 ILE A N 1
ATOM 773 C CA . ILE A 1 96 ? -7.195 -11.857 18.833 1.00 59.09 96 ILE A CA 1
ATOM 774 C C . ILE A 1 96 ? -6.341 -13.099 18.634 1.00 59.09 96 ILE A C 1
ATOM 776 O O . ILE A 1 96 ? -5.283 -13.021 18.021 1.00 59.09 96 ILE A O 1
ATOM 780 N N . SER A 1 97 ? -6.794 -14.251 19.124 1.00 54.75 97 SER A N 1
ATOM 781 C CA . SER A 1 97 ? -6.056 -15.524 19.106 1.00 54.75 97 SER A CA 1
ATOM 782 C C . SER A 1 97 ? -5.734 -16.083 17.706 1.00 54.75 97 SER A C 1
ATOM 784 O O . SER A 1 97 ? -5.363 -17.250 17.586 1.00 54.75 97 SER A O 1
ATOM 786 N N . ASP A 1 98 ? -5.889 -15.296 16.640 1.00 66.06 98 ASP A N 1
ATOM 787 C CA . ASP A 1 98 ? -5.621 -15.693 15.263 1.00 66.06 98 ASP A CA 1
ATOM 788 C C . ASP A 1 98 ? -4.121 -15.588 14.964 1.00 66.06 98 ASP A C 1
ATOM 790 O O . ASP A 1 98 ? -3.616 -14.680 14.298 1.00 66.06 98 ASP A O 1
ATOM 794 N N . ARG A 1 99 ? -3.390 -16.582 15.478 1.00 67.81 99 ARG A N 1
ATOM 795 C CA . ARG A 1 99 ? -1.934 -16.739 15.343 1.00 67.81 99 ARG A CA 1
ATOM 796 C C . ARG A 1 99 ? -1.469 -16.644 13.882 1.00 67.81 99 ARG A C 1
ATOM 798 O O . ARG A 1 99 ? -0.382 -16.135 13.616 1.00 67.81 99 ARG A O 1
ATOM 805 N N . HIS A 1 100 ? -2.309 -17.078 12.940 1.00 67.56 100 HIS A N 1
ATOM 806 C CA . HIS A 1 100 ? -2.058 -16.994 11.500 1.00 67.56 100 HIS A CA 1
ATOM 807 C C . HIS A 1 100 ? -2.051 -15.551 10.976 1.00 67.56 100 HIS A C 1
ATOM 809 O O . HIS A 1 100 ? -1.148 -15.179 10.229 1.00 67.56 100 HIS A O 1
ATOM 815 N N . ALA A 1 101 ? -2.998 -14.714 11.403 1.00 66.88 101 ALA A N 1
ATOM 816 C CA . ALA A 1 101 ? -3.109 -13.326 10.953 1.00 66.88 101 ALA A CA 1
ATOM 817 C C . ALA A 1 101 ? -1.983 -12.441 11.520 1.00 66.88 101 ALA A C 1
ATOM 819 O O . ALA A 1 101 ? -1.444 -11.567 10.830 1.00 66.88 101 ALA A O 1
ATOM 820 N N . ALA A 1 102 ? -1.586 -12.706 12.768 1.00 71.00 102 ALA A N 1
ATOM 821 C CA . ALA A 1 102 ? -0.471 -12.027 13.421 1.00 71.00 102 ALA A CA 1
ATOM 822 C C . ALA A 1 102 ? 0.881 -12.390 12.778 1.00 71.00 102 ALA A C 1
ATOM 824 O O . ALA A 1 102 ? 1.654 -11.496 12.424 1.00 71.00 102 ALA A O 1
ATOM 825 N N . ASN A 1 103 ? 1.151 -13.686 12.557 1.00 72.31 103 ASN A N 1
ATOM 826 C CA . ASN A 1 103 ? 2.356 -14.117 11.837 1.00 72.31 103 ASN A CA 1
ATOM 827 C C . ASN A 1 103 ? 2.399 -13.532 10.426 1.00 72.31 103 ASN A C 1
ATOM 829 O O . ASN A 1 103 ? 3.443 -13.040 10.006 1.00 72.31 103 ASN A O 1
ATOM 833 N N . PHE A 1 104 ? 1.264 -13.513 9.726 1.00 70.81 104 PHE A N 1
ATOM 834 C CA . PHE A 1 104 ? 1.182 -12.923 8.399 1.00 70.81 104 PHE A CA 1
ATOM 835 C C . PHE A 1 104 ? 1.585 -11.446 8.394 1.00 70.81 104 PHE A C 1
ATOM 837 O O . PHE A 1 104 ? 2.482 -11.063 7.653 1.00 70.81 104 PHE A O 1
ATOM 844 N N . THR A 1 105 ? 0.991 -10.625 9.264 1.00 74.56 105 THR A N 1
ATOM 845 C CA . THR A 1 105 ? 1.298 -9.186 9.342 1.00 74.56 105 THR A CA 1
ATOM 846 C C . THR A 1 105 ? 2.795 -8.934 9.572 1.00 74.56 105 THR A C 1
ATOM 848 O O . THR A 1 105 ? 3.354 -7.963 9.057 1.00 74.56 105 THR A O 1
ATOM 851 N N . ARG A 1 106 ? 3.464 -9.823 10.318 1.00 78.44 106 ARG A N 1
ATOM 852 C CA . ARG A 1 106 ? 4.917 -9.778 10.540 1.00 78.44 106 ARG A CA 1
ATOM 853 C C . ARG A 1 106 ? 5.722 -10.239 9.323 1.00 78.44 106 ARG A C 1
ATOM 855 O O . ARG A 1 106 ? 6.782 -9.675 9.073 1.00 78.44 106 ARG A O 1
ATOM 862 N N . MET A 1 107 ? 5.230 -11.218 8.563 1.00 77.69 107 MET A N 1
ATOM 863 C CA . MET A 1 107 ? 5.893 -11.734 7.360 1.00 77.69 107 MET A CA 1
ATOM 864 C C . MET A 1 107 ? 5.708 -10.842 6.128 1.00 77.69 107 MET A C 1
ATOM 866 O O . MET A 1 107 ? 6.620 -10.759 5.316 1.00 77.69 107 MET A O 1
ATOM 870 N N . THR A 1 108 ? 4.590 -10.128 5.981 1.00 78.94 108 THR A N 1
ATOM 871 C CA . THR A 1 108 ? 4.327 -9.232 4.839 1.00 78.94 108 THR A CA 1
ATOM 872 C C . THR A 1 108 ? 5.466 -8.255 4.523 1.00 78.94 108 THR A C 1
ATOM 874 O O . THR A 1 108 ? 5.884 -8.217 3.368 1.00 78.94 108 THR A O 1
ATOM 877 N N . PRO A 1 109 ? 6.030 -7.492 5.483 1.00 79.56 109 PRO A N 1
ATOM 878 C CA . PRO A 1 109 ? 7.163 -6.616 5.187 1.00 79.56 109 PRO A CA 1
ATOM 879 C C . PRO A 1 109 ? 8.423 -7.385 4.763 1.00 79.56 109 PRO A C 1
ATOM 881 O O . PRO A 1 109 ? 9.179 -6.872 3.945 1.00 79.56 109 PRO A O 1
ATOM 884 N N . LEU A 1 110 ? 8.637 -8.611 5.260 1.00 80.38 110 LEU A N 1
ATOM 885 C CA . LEU A 1 110 ? 9.740 -9.468 4.808 1.00 80.38 110 LEU A CA 1
ATOM 886 C C . LEU A 1 110 ? 9.521 -9.944 3.370 1.00 80.38 110 LEU A C 1
ATOM 888 O O . LEU A 1 110 ? 10.453 -9.900 2.579 1.00 80.38 110 LEU A O 1
ATOM 892 N N . VAL A 1 111 ? 8.299 -10.349 3.016 1.00 79.50 111 VAL A N 1
ATOM 893 C CA . VAL A 1 111 ? 7.951 -10.778 1.651 1.00 79.50 111 VAL A CA 1
ATOM 894 C C . VAL A 1 111 ? 8.084 -9.617 0.667 1.00 79.50 111 VAL A C 1
ATOM 896 O O . VAL A 1 111 ? 8.653 -9.798 -0.403 1.00 79.50 111 VAL A O 1
ATOM 899 N N . ILE A 1 112 ? 7.630 -8.417 1.039 1.00 80.25 112 ILE A N 1
ATOM 900 C CA . ILE A 1 112 ? 7.803 -7.207 0.223 1.00 80.25 112 ILE A CA 1
ATOM 901 C C . ILE A 1 112 ? 9.288 -6.852 0.088 1.00 80.25 112 ILE A C 1
ATOM 903 O O . ILE A 1 112 ? 9.747 -6.570 -1.013 1.00 80.25 112 ILE A O 1
ATOM 907 N N . GLY A 1 113 ? 10.057 -6.902 1.180 1.00 78.25 113 GLY A N 1
ATOM 908 C CA . GLY A 1 113 ? 11.498 -6.644 1.144 1.00 78.25 113 GLY A CA 1
ATOM 909 C C . GLY A 1 113 ? 12.251 -7.644 0.266 1.00 78.25 113 GLY A C 1
ATOM 910 O O . GLY A 1 113 ? 13.067 -7.240 -0.558 1.00 78.25 113 GLY A O 1
ATOM 911 N N . LEU A 1 114 ? 11.928 -8.936 0.385 1.00 80.50 114 LEU A N 1
ATOM 912 C CA . LEU A 1 114 ? 12.469 -9.992 -0.470 1.00 80.50 114 LEU A CA 1
ATOM 913 C C . LEU A 1 114 ? 12.086 -9.760 -1.931 1.00 80.50 114 LEU A C 1
ATOM 915 O O . LEU A 1 114 ? 12.939 -9.871 -2.800 1.00 80.50 114 LEU A O 1
ATOM 919 N N . TYR A 1 115 ? 10.832 -9.396 -2.202 1.00 76.94 115 TYR A N 1
ATOM 920 C CA . TYR A 1 115 ? 10.372 -9.080 -3.549 1.00 76.94 115 TYR A CA 1
ATOM 921 C C . TYR A 1 115 ? 11.160 -7.917 -4.159 1.00 76.94 115 TYR A C 1
ATOM 923 O O . TYR A 1 115 ? 11.640 -8.042 -5.279 1.00 76.94 115 TYR A O 1
ATOM 931 N N . ILE A 1 116 ? 11.355 -6.821 -3.419 1.00 77.62 116 ILE A N 1
ATOM 932 C CA . ILE A 1 116 ? 12.145 -5.673 -3.885 1.00 77.62 116 ILE A CA 1
ATOM 933 C C . ILE A 1 116 ? 13.597 -6.095 -4.135 1.00 77.62 116 ILE A C 1
ATOM 935 O O . ILE A 1 116 ? 14.147 -5.779 -5.183 1.00 77.62 116 ILE A O 1
ATOM 939 N N . ALA A 1 117 ? 14.207 -6.853 -3.220 1.00 76.88 117 ALA A N 1
ATOM 940 C CA . ALA A 1 117 ? 15.577 -7.337 -3.382 1.00 76.88 117 ALA A CA 1
ATOM 941 C C . ALA A 1 117 ? 15.731 -8.248 -4.610 1.00 76.88 117 ALA A C 1
ATOM 943 O O . ALA A 1 117 ? 16.688 -8.104 -5.366 1.00 76.88 117 ALA A O 1
ATOM 944 N N . VAL A 1 118 ? 14.774 -9.153 -4.834 1.00 74.12 118 VAL A N 1
ATOM 945 C CA . VAL A 1 118 ? 14.734 -10.042 -6.001 1.00 74.12 118 VAL A CA 1
ATOM 946 C C . VAL A 1 118 ? 14.503 -9.246 -7.286 1.00 74.12 118 VAL A C 1
ATOM 948 O O . VAL A 1 118 ? 15.186 -9.506 -8.270 1.00 74.12 118 VAL A O 1
ATOM 951 N N . ASN A 1 119 ? 13.607 -8.255 -7.277 1.00 71.94 119 ASN A N 1
ATOM 952 C CA . ASN A 1 119 ? 13.354 -7.379 -8.422 1.00 71.94 119 ASN A CA 1
ATOM 953 C C . ASN A 1 119 ? 14.639 -6.628 -8.813 1.00 71.94 119 ASN A C 1
ATOM 955 O O . ASN A 1 119 ? 15.076 -6.712 -9.955 1.00 71.94 119 ASN A O 1
ATOM 959 N N . THR A 1 120 ? 15.321 -6.018 -7.839 1.00 71.38 120 THR A N 1
ATOM 960 C CA . THR A 1 120 ? 16.598 -5.324 -8.055 1.00 71.38 120 THR A CA 1
ATOM 961 C C . THR A 1 120 ? 17.719 -6.275 -8.484 1.00 71.38 120 THR A C 1
ATOM 963 O O . THR A 1 120 ? 18.537 -5.914 -9.326 1.00 71.38 120 THR A O 1
ATOM 966 N N . TYR A 1 121 ? 17.791 -7.489 -7.928 1.00 70.62 121 TYR A N 1
ATOM 967 C CA . TYR A 1 121 ? 18.838 -8.454 -8.274 1.00 70.62 121 TYR A CA 1
ATOM 968 C C . TYR A 1 121 ? 18.648 -9.030 -9.680 1.00 70.62 121 TYR A C 1
ATOM 970 O O . TYR A 1 121 ? 19.601 -9.062 -10.449 1.00 70.62 121 TYR A O 1
ATOM 978 N N . ILE A 1 122 ? 17.431 -9.448 -10.043 1.00 65.44 122 ILE A N 1
ATOM 979 C CA . ILE A 1 122 ? 17.145 -10.054 -11.351 1.00 65.44 122 ILE A CA 1
ATOM 980 C C . ILE A 1 122 ? 17.341 -9.035 -12.480 1.00 65.44 122 ILE A C 1
ATOM 982 O O . ILE A 1 122 ? 18.001 -9.370 -13.464 1.00 65.44 122 ILE A O 1
ATOM 986 N N . PHE A 1 123 ? 16.864 -7.794 -12.314 1.00 61.69 123 PHE A N 1
ATOM 987 C CA . PHE A 1 123 ? 17.072 -6.732 -13.308 1.00 61.69 123 PHE A CA 1
ATOM 988 C C . PHE A 1 123 ? 18.555 -6.412 -13.537 1.00 61.69 123 PHE A C 1
ATOM 990 O O . PHE A 1 123 ? 18.960 -6.179 -14.672 1.00 61.69 123 PHE A O 1
ATOM 997 N N . ASN A 1 124 ? 19.379 -6.441 -12.483 1.00 61.59 124 ASN A N 1
ATOM 998 C CA . ASN A 1 124 ? 20.815 -6.177 -12.605 1.00 61.59 124 ASN A CA 1
ATOM 999 C C . ASN A 1 124 ? 21.631 -7.401 -13.060 1.00 61.59 124 ASN A C 1
ATOM 1001 O O . ASN A 1 124 ? 22.715 -7.229 -13.612 1.00 61.59 124 ASN A O 1
ATOM 1005 N N . ALA A 1 125 ? 21.155 -8.626 -12.811 1.00 63.00 125 ALA A N 1
ATOM 1006 C CA . ALA A 1 125 ? 21.931 -9.844 -13.042 1.00 63.00 125 ALA A CA 1
ATOM 1007 C C . ALA A 1 125 ? 21.685 -10.499 -14.409 1.00 63.00 125 ALA A C 1
ATOM 1009 O O . ALA A 1 125 ? 22.617 -11.100 -14.932 1.00 63.00 125 ALA A O 1
ATOM 1010 N N . ASN A 1 126 ? 20.473 -10.434 -14.983 1.00 57.81 126 ASN A N 1
ATOM 1011 C CA . ASN A 1 126 ? 20.183 -11.021 -16.301 1.00 57.81 126 ASN A CA 1
ATOM 1012 C C . ASN A 1 126 ? 18.910 -10.427 -16.945 1.00 57.81 126 ASN A C 1
ATOM 1014 O O . ASN A 1 126 ? 17.814 -10.917 -16.663 1.00 57.81 126 ASN A O 1
ATOM 1018 N N . PRO A 1 127 ? 19.026 -9.471 -17.886 1.00 58.97 127 PRO A N 1
ATOM 1019 C CA . PRO A 1 127 ? 17.878 -8.864 -18.573 1.00 58.97 127 PRO A CA 1
ATOM 1020 C C . PRO A 1 127 ? 17.140 -9.796 -19.559 1.00 58.97 127 PRO A C 1
ATOM 1022 O O . PRO A 1 127 ? 16.219 -9.351 -20.227 1.00 58.97 127 PRO A O 1
ATOM 1025 N N . PHE A 1 128 ? 17.530 -11.074 -19.674 1.00 53.72 128 PHE A N 1
ATOM 1026 C CA . PHE A 1 128 ? 16.993 -12.023 -20.667 1.00 53.72 128 PHE A CA 1
ATOM 1027 C C . PHE A 1 128 ? 16.219 -13.210 -20.072 1.00 53.72 128 PHE A C 1
ATOM 1029 O O . PHE A 1 128 ? 15.784 -14.085 -20.818 1.00 53.72 128 PHE A O 1
ATOM 1036 N N . ASN A 1 129 ? 16.056 -13.291 -18.745 1.00 61.75 129 ASN A N 1
ATOM 1037 C CA . ASN A 1 129 ? 15.377 -14.426 -18.105 1.00 61.75 129 ASN A CA 1
ATOM 1038 C C . ASN A 1 129 ? 13.932 -14.087 -17.695 1.00 61.75 129 ASN A C 1
ATOM 1040 O O . ASN A 1 129 ? 13.521 -14.285 -16.545 1.00 61.75 129 ASN A O 1
ATOM 1044 N N . ASP A 1 130 ? 13.168 -13.576 -18.664 1.00 65.25 130 ASP A N 1
ATOM 1045 C CA . ASP A 1 130 ? 11.794 -13.082 -18.502 1.00 65.25 130 ASP A CA 1
ATOM 1046 C C . ASP A 1 130 ? 10.850 -14.119 -17.879 1.00 65.25 130 ASP A C 1
ATOM 1048 O O . ASP A 1 130 ? 9.987 -13.782 -17.066 1.00 65.25 130 ASP A O 1
ATOM 1052 N N . THR A 1 131 ? 11.044 -15.404 -18.183 1.00 68.00 131 THR A N 1
ATOM 1053 C CA . THR A 1 131 ? 10.176 -16.485 -17.697 1.00 68.00 131 THR A CA 1
ATOM 1054 C C . THR A 1 131 ? 10.292 -16.694 -16.185 1.00 68.00 131 THR A C 1
ATOM 1056 O O . THR A 1 131 ? 9.280 -16.825 -15.495 1.00 68.00 131 THR A O 1
ATOM 1059 N N . ALA A 1 132 ? 11.512 -16.702 -15.637 1.00 67.44 132 ALA A N 1
ATOM 1060 C CA . ALA A 1 132 ? 11.728 -16.890 -14.200 1.00 67.44 132 ALA A CA 1
ATOM 1061 C C . ALA A 1 132 ? 11.244 -15.672 -13.395 1.00 67.44 132 ALA A C 1
ATOM 1063 O O . ALA A 1 132 ? 10.624 -15.828 -12.338 1.00 67.44 132 ALA A O 1
ATOM 1064 N N . TYR A 1 133 ? 11.462 -14.467 -13.931 1.00 70.44 133 TYR A N 1
ATOM 1065 C CA . TYR A 1 133 ? 10.946 -13.222 -13.366 1.00 70.44 133 TYR A CA 1
ATOM 1066 C C . TYR A 1 133 ? 9.412 -13.206 -13.336 1.00 70.44 133 TYR A C 1
ATOM 1068 O O . TYR A 1 133 ? 8.810 -12.918 -12.299 1.00 70.44 133 TYR A O 1
ATOM 1076 N N . PHE A 1 134 ? 8.769 -13.593 -14.441 1.00 70.12 134 PHE A N 1
ATOM 1077 C CA . PHE A 1 134 ? 7.314 -13.656 -14.547 1.00 70.12 134 PHE A CA 1
ATOM 1078 C C . PHE A 1 134 ? 6.695 -14.644 -13.549 1.00 70.12 134 PHE A C 1
ATOM 1080 O O . PHE A 1 134 ? 5.701 -14.320 -12.888 1.00 70.12 134 PHE A O 1
ATOM 1087 N N . VAL A 1 135 ? 7.296 -15.828 -13.381 1.00 71.44 135 VAL A N 1
ATOM 1088 C CA . VAL A 1 135 ? 6.832 -16.822 -12.399 1.00 71.44 135 VAL A CA 1
ATOM 1089 C C . VAL A 1 135 ? 6.991 -16.293 -10.971 1.00 71.44 135 VAL A C 1
ATOM 1091 O O . VAL A 1 135 ? 6.034 -16.342 -10.198 1.00 71.44 135 VAL A O 1
ATOM 1094 N N . ALA A 1 136 ? 8.148 -15.722 -10.618 1.00 69.69 136 ALA A N 1
ATOM 1095 C CA . ALA A 1 136 ? 8.377 -15.158 -9.284 1.00 69.69 136 ALA A CA 1
ATOM 1096 C C . ALA A 1 136 ? 7.389 -14.022 -8.960 1.00 69.69 136 ALA A C 1
ATOM 1098 O O . ALA A 1 136 ? 6.773 -14.003 -7.891 1.00 69.69 136 ALA A O 1
ATOM 1099 N N . LYS A 1 137 ? 7.173 -13.113 -9.916 1.00 70.81 137 LYS A N 1
ATOM 1100 C CA . LYS A 1 137 ? 6.200 -12.018 -9.822 1.00 70.81 137 LYS A CA 1
ATOM 1101 C C . LYS A 1 137 ? 4.774 -12.538 -9.623 1.00 70.81 137 LYS A C 1
ATOM 1103 O O . LYS A 1 137 ? 4.056 -12.051 -8.749 1.00 70.81 137 LYS A O 1
ATOM 1108 N N . SER A 1 138 ? 4.386 -13.568 -10.371 1.00 72.38 138 SER A N 1
ATOM 1109 C CA . SER A 1 138 ? 3.066 -14.199 -10.263 1.00 72.38 138 SER A CA 1
ATOM 1110 C C . SER A 1 138 ? 2.844 -14.868 -8.904 1.00 72.38 138 SER A C 1
ATOM 1112 O O . SER A 1 138 ? 1.758 -14.745 -8.334 1.00 72.38 138 SER A O 1
ATOM 1114 N N . ILE A 1 139 ? 3.869 -15.519 -8.342 1.00 76.94 139 ILE A N 1
ATOM 1115 C CA . ILE A 1 139 ? 3.801 -16.136 -7.008 1.00 76.94 139 ILE A CA 1
ATOM 1116 C C . ILE A 1 139 ? 3.572 -15.068 -5.933 1.00 76.94 139 ILE A C 1
ATOM 1118 O O . ILE A 1 139 ? 2.670 -15.219 -5.106 1.00 76.94 139 ILE A O 1
ATOM 1122 N N . VAL A 1 140 ? 4.331 -13.965 -5.960 1.00 73.94 140 VAL A N 1
ATOM 1123 C CA . VAL A 1 140 ? 4.168 -12.884 -4.972 1.00 73.94 140 VAL A CA 1
ATOM 1124 C C . VAL A 1 140 ? 2.799 -12.220 -5.100 1.00 73.94 140 VAL A C 1
ATOM 1126 O O . VAL A 1 140 ? 2.114 -12.054 -4.093 1.00 73.94 140 VAL A O 1
ATOM 1129 N N . ARG A 1 141 ? 2.342 -11.908 -6.320 1.00 73.94 141 ARG A N 1
ATOM 1130 C CA . ARG A 1 141 ? 1.002 -11.333 -6.542 1.00 73.94 141 ARG A CA 1
ATOM 1131 C C . ARG A 1 141 ? -0.110 -12.264 -6.054 1.00 73.94 141 ARG A C 1
ATOM 1133 O O . ARG A 1 141 ? -1.017 -11.811 -5.360 1.00 73.94 141 ARG A O 1
ATOM 1140 N N . SER A 1 142 ? -0.006 -13.563 -6.337 1.00 75.94 142 SER A N 1
ATOM 1141 C CA . SER A 1 142 ? -0.972 -14.571 -5.871 1.00 75.94 142 SER A CA 1
ATOM 1142 C C . SER A 1 142 ? -1.006 -14.664 -4.346 1.00 75.94 142 SER A C 1
ATOM 1144 O O . SER A 1 142 ? -2.083 -14.698 -3.751 1.00 75.94 142 SER A O 1
ATOM 1146 N N . TYR A 1 143 ? 0.162 -14.634 -3.698 1.00 77.62 143 TYR A N 1
ATOM 1147 C CA . TYR A 1 143 ? 0.262 -14.588 -2.242 1.00 77.62 143 TYR A CA 1
ATOM 1148 C C . TYR A 1 143 ? -0.422 -13.337 -1.670 1.00 77.62 143 TYR A C 1
ATOM 1150 O O . TYR A 1 143 ? -1.276 -13.455 -0.794 1.00 77.62 143 TYR A O 1
ATOM 1158 N N . LEU A 1 144 ? -0.123 -12.142 -2.191 1.00 74.44 144 LEU A N 1
ATOM 1159 C CA . LEU A 1 144 ? -0.738 -10.892 -1.721 1.00 74.44 144 LEU A CA 1
ATOM 1160 C C . LEU A 1 144 ? -2.260 -10.878 -1.938 1.00 74.44 144 LEU A C 1
ATOM 1162 O O . LEU A 1 144 ? -2.991 -10.393 -1.074 1.00 74.44 144 LEU A O 1
ATOM 1166 N N . LEU A 1 145 ? -2.742 -11.451 -3.045 1.00 77.12 145 LEU A N 1
ATOM 1167 C CA . LEU A 1 145 ? -4.167 -11.563 -3.357 1.00 77.12 145 LEU A CA 1
ATOM 1168 C C . LEU A 1 145 ? -4.909 -12.460 -2.359 1.00 77.12 145 LEU A C 1
ATOM 1170 O O . LEU A 1 145 ? -5.908 -12.037 -1.772 1.00 77.12 145 LEU A O 1
ATOM 1174 N N . ILE A 1 146 ? -4.402 -13.677 -2.127 1.00 76.69 146 ILE A N 1
ATOM 1175 C CA . ILE A 1 146 ? -4.965 -14.618 -1.144 1.00 76.69 146 ILE A CA 1
ATOM 1176 C C . ILE A 1 146 ? -5.031 -13.954 0.233 1.00 76.69 146 ILE A C 1
ATOM 1178 O O . ILE A 1 146 ? -6.006 -14.095 0.971 1.00 76.69 146 ILE A O 1
ATOM 1182 N N . MET A 1 147 ? -4.013 -13.171 0.564 1.00 70.25 147 MET A N 1
ATOM 1183 C CA . MET A 1 147 ? -3.922 -12.511 1.853 1.00 70.25 147 MET A CA 1
ATOM 1184 C C . MET A 1 147 ? -4.862 -11.316 1.990 1.00 70.25 147 MET A C 1
ATOM 1186 O O . MET A 1 147 ? -5.511 -11.170 3.027 1.00 70.25 147 MET A O 1
ATOM 1190 N N . GLY A 1 148 ? -5.002 -10.504 0.939 1.00 70.56 148 GLY A N 1
ATOM 1191 C CA . GLY A 1 148 ? -6.042 -9.479 0.865 1.00 70.56 148 GLY A CA 1
ATOM 1192 C C . GLY A 1 148 ? -7.426 -10.092 1.078 1.00 70.56 148 GLY A C 1
ATOM 1193 O O . GLY A 1 148 ? -8.218 -9.575 1.867 1.00 70.56 148 GLY A O 1
ATOM 1194 N N . PHE A 1 149 ? -7.680 -11.251 0.464 1.00 77.44 149 PHE A N 1
ATOM 1195 C CA . PHE A 1 149 ? -8.929 -11.990 0.631 1.00 77.44 149 PHE A CA 1
ATOM 1196 C C . PHE A 1 149 ? -9.141 -12.485 2.070 1.00 77.44 149 PHE A C 1
ATOM 1198 O O . PHE A 1 149 ? -10.229 -12.320 2.620 1.00 77.44 149 PHE A O 1
ATOM 1205 N N . MET A 1 150 ? -8.110 -13.023 2.731 1.00 73.00 150 MET A N 1
ATOM 1206 C CA . MET A 1 150 ? -8.204 -13.426 4.142 1.00 73.00 150 MET A CA 1
ATOM 1207 C C . MET A 1 150 ? -8.519 -12.244 5.068 1.00 73.00 150 MET A C 1
ATOM 1209 O O . MET A 1 150 ? -9.411 -12.353 5.914 1.00 73.00 150 MET A O 1
ATOM 1213 N N . VAL A 1 151 ? -7.837 -11.105 4.891 1.00 70.75 151 VAL A N 1
ATOM 1214 C CA . VAL A 1 151 ? -8.117 -9.880 5.659 1.00 70.75 151 VAL A CA 1
ATOM 1215 C C . VAL A 1 151 ? -9.552 -9.429 5.411 1.00 70.75 151 VAL A C 1
ATOM 1217 O O . VAL A 1 151 ? -10.275 -9.166 6.369 1.00 70.75 151 VAL A O 1
ATOM 1220 N N . LEU A 1 152 ? -10.009 -9.417 4.156 1.00 74.69 152 LEU A N 1
ATOM 1221 C CA . LEU A 1 152 ? -11.389 -9.079 3.821 1.00 74.69 152 LEU A CA 1
ATOM 1222 C C . LEU A 1 152 ? -12.387 -9.972 4.573 1.00 74.69 152 LEU A C 1
ATOM 1224 O O . LEU A 1 152 ? -13.294 -9.456 5.225 1.00 74.69 152 LEU A O 1
ATOM 1228 N N . VAL A 1 153 ? -12.203 -11.294 4.551 1.00 74.38 153 VAL A N 1
ATOM 1229 C CA . VAL A 1 153 ? -13.071 -12.237 5.277 1.00 74.38 153 VAL A CA 1
ATOM 1230 C C . VAL A 1 153 ? -13.087 -11.934 6.780 1.00 74.38 153 VAL A C 1
ATOM 1232 O O . VAL A 1 153 ? -14.157 -11.921 7.392 1.00 74.38 153 VAL A O 1
ATOM 1235 N N . MET A 1 154 ? -11.934 -11.637 7.386 1.00 71.56 154 MET A N 1
ATOM 1236 C CA . MET A 1 154 ? -11.844 -11.280 8.808 1.00 71.56 154 MET A CA 1
ATOM 1237 C C . MET A 1 154 ? -12.579 -9.975 9.136 1.00 71.56 154 MET A C 1
ATOM 1239 O O . MET A 1 154 ? -13.304 -9.904 10.132 1.00 71.56 154 MET A O 1
ATOM 1243 N N . VAL A 1 155 ? -12.450 -8.954 8.287 1.00 69.12 155 VAL A N 1
ATOM 1244 C CA . VAL A 1 155 ? -13.143 -7.669 8.462 1.00 69.12 155 VAL A CA 1
ATOM 1245 C C . VAL A 1 155 ? -14.653 -7.855 8.325 1.00 69.12 155 VAL A C 1
ATOM 1247 O O . VAL A 1 155 ? -15.419 -7.357 9.152 1.00 69.12 155 VAL A O 1
ATOM 1250 N N . LEU A 1 156 ? -15.093 -8.629 7.327 1.00 73.12 156 LEU A N 1
ATOM 1251 C CA . LEU A 1 156 ? -16.505 -8.939 7.103 1.00 73.12 156 LEU A CA 1
ATOM 1252 C C . LEU A 1 156 ? -17.131 -9.715 8.270 1.00 73.12 156 LEU A C 1
ATOM 1254 O O . LEU A 1 156 ? -18.317 -9.538 8.548 1.00 73.12 156 LEU A O 1
ATOM 1258 N N . ARG A 1 157 ? -16.350 -10.518 9.001 1.00 72.38 157 ARG A N 1
ATOM 1259 C CA . ARG A 1 157 ? -16.807 -11.190 10.230 1.00 72.38 157 ARG A CA 1
ATOM 1260 C C . ARG A 1 157 ? -16.990 -10.225 11.409 1.00 72.38 157 ARG A C 1
ATOM 1262 O O . ARG A 1 157 ? -17.818 -10.478 12.278 1.00 72.38 157 ARG A O 1
ATOM 1269 N N . LYS A 1 158 ? -16.276 -9.095 11.438 1.00 70.12 158 LYS A N 1
ATOM 1270 C CA . LYS A 1 158 ? -16.290 -8.102 12.532 1.00 70.12 158 LYS A CA 1
ATOM 1271 C C . LYS A 1 158 ? -17.281 -6.938 12.347 1.00 70.12 158 LYS A C 1
ATOM 1273 O O . LYS A 1 158 ? -17.152 -5.927 13.034 1.00 70.12 158 LYS A O 1
ATOM 1278 N N . ARG A 1 159 ? -18.303 -7.089 11.492 1.00 60.75 159 ARG A N 1
ATOM 1279 C CA . ARG A 1 159 ? -19.320 -6.097 11.034 1.00 60.75 159 ARG A CA 1
ATOM 1280 C C . ARG A 1 159 ? -20.110 -5.277 12.086 1.00 60.75 159 ARG A C 1
ATOM 1282 O O . ARG A 1 159 ? -21.105 -4.652 11.743 1.00 60.75 159 ARG A O 1
ATOM 1289 N N . ARG A 1 160 ? -19.705 -5.217 13.355 1.00 64.19 160 ARG A N 1
ATOM 1290 C CA . ARG A 1 160 ? -20.429 -4.503 14.421 1.00 64.19 160 ARG A CA 1
ATOM 1291 C C . ARG A 1 160 ? -20.256 -2.977 14.429 1.00 64.19 160 ARG A C 1
ATOM 1293 O O . ARG A 1 160 ? -20.979 -2.322 15.166 1.00 64.19 160 ARG A O 1
ATOM 1300 N N . SER A 1 161 ? -19.335 -2.395 13.653 1.00 72.69 161 SER A N 1
ATOM 1301 C CA . SER A 1 161 ? -19.105 -0.937 13.631 1.00 72.69 161 SER A CA 1
ATOM 1302 C C . SER A 1 161 ? -19.007 -0.378 12.204 1.00 72.69 161 SER A C 1
ATOM 1304 O O . SER A 1 161 ? -18.428 -1.046 11.338 1.00 72.69 161 SER A O 1
ATOM 1306 N N . PRO A 1 162 ? -19.506 0.853 11.947 1.00 73.50 162 PRO A N 1
ATOM 1307 C CA . PRO A 1 162 ? -19.354 1.534 10.658 1.00 73.50 162 PRO A CA 1
ATOM 1308 C C . PRO A 1 162 ? -17.885 1.657 10.232 1.00 73.50 162 PRO A C 1
ATOM 1310 O O . PRO A 1 162 ? -17.580 1.558 9.048 1.00 73.50 162 PRO A O 1
ATOM 1313 N N . PHE A 1 163 ? -16.957 1.754 11.189 1.00 73.44 163 PHE A N 1
ATOM 1314 C CA . PHE A 1 163 ? -15.517 1.747 10.927 1.00 73.44 163 PHE A CA 1
ATOM 1315 C C . PHE A 1 163 ? -15.053 0.489 10.169 1.00 73.44 163 PHE A C 1
ATOM 1317 O O . PHE A 1 163 ? -14.323 0.590 9.184 1.00 73.44 163 PHE A O 1
ATOM 1324 N N . TYR A 1 164 ? -15.530 -0.697 10.564 1.00 71.00 164 TYR A N 1
ATOM 1325 C CA . TYR A 1 164 ? -15.185 -1.947 9.877 1.00 71.00 164 TYR A CA 1
ATOM 1326 C C . TYR A 1 164 ? -15.824 -2.047 8.489 1.00 71.00 164 TYR A C 1
ATOM 1328 O O . TYR A 1 164 ? -15.274 -2.713 7.618 1.00 71.00 164 TYR A O 1
ATOM 1336 N N . SER A 1 165 ? -16.945 -1.360 8.256 1.00 69.75 165 SER A N 1
ATOM 1337 C CA . SER A 1 165 ? -17.574 -1.306 6.930 1.00 69.75 165 SER A CA 1
ATOM 1338 C C . SER A 1 165 ? -16.737 -0.484 5.947 1.00 69.75 165 SER A C 1
ATOM 1340 O O . SER A 1 165 ? -16.514 -0.931 4.825 1.00 69.75 165 SER A O 1
ATOM 1342 N N . TYR A 1 166 ? -16.187 0.656 6.383 1.00 74.44 166 TYR A N 1
ATOM 1343 C CA . TYR A 1 166 ? -15.236 1.432 5.574 1.00 74.44 166 TYR A CA 1
ATOM 1344 C C . TYR A 1 166 ? -13.952 0.649 5.287 1.00 74.44 166 TYR A C 1
ATOM 1346 O O . TYR A 1 166 ? -13.453 0.658 4.162 1.00 74.44 166 TYR A O 1
ATOM 1354 N N . LEU A 1 167 ? -13.441 -0.079 6.281 1.00 72.81 167 LEU A N 1
ATOM 1355 C CA . LEU A 1 167 ? -12.242 -0.896 6.111 1.00 72.81 167 LEU A CA 1
ATOM 1356 C C . LEU A 1 167 ? -12.480 -2.078 5.153 1.00 72.81 167 LEU A C 1
ATOM 1358 O O . LEU A 1 167 ? -11.619 -2.380 4.329 1.00 72.81 167 LEU A O 1
ATOM 1362 N N . ALA A 1 168 ? -13.668 -2.694 5.202 1.00 70.94 168 ALA A N 1
ATOM 1363 C CA . ALA A 1 168 ? -14.080 -3.733 4.259 1.00 70.94 168 ALA A CA 1
ATOM 1364 C C . ALA A 1 168 ? -14.204 -3.185 2.834 1.00 70.94 168 ALA A C 1
ATOM 1366 O O . ALA A 1 168 ? -13.712 -3.817 1.906 1.00 70.94 168 ALA A O 1
ATOM 1367 N N . ALA A 1 169 ? -14.810 -2.007 2.659 1.00 74.56 169 ALA A N 1
ATOM 1368 C CA . ALA A 1 169 ? -14.906 -1.358 1.355 1.00 74.56 169 ALA A CA 1
ATOM 1369 C C . ALA A 1 169 ? -13.514 -1.084 0.763 1.00 74.56 169 ALA A C 1
ATOM 1371 O O . ALA A 1 169 ? -13.273 -1.402 -0.396 1.00 74.56 169 ALA A O 1
ATOM 1372 N N . GLY A 1 170 ? -12.570 -0.594 1.575 1.00 70.75 170 GLY A N 1
ATOM 1373 C CA . GLY A 1 170 ? -11.177 -0.419 1.156 1.00 70.75 170 GLY A CA 1
ATOM 1374 C C . GLY A 1 170 ? -10.511 -1.730 0.722 1.00 70.75 170 GLY A C 1
ATOM 1375 O O . GLY A 1 170 ? -9.879 -1.776 -0.330 1.00 70.75 170 GLY A O 1
ATOM 1376 N N . ALA A 1 171 ? -10.696 -2.811 1.486 1.00 71.44 171 ALA A N 1
ATOM 1377 C CA . ALA A 1 171 ? -10.151 -4.126 1.145 1.00 71.44 171 ALA A CA 1
ATOM 1378 C C . ALA A 1 171 ? -10.761 -4.700 -0.149 1.00 71.44 171 ALA A C 1
ATOM 1380 O O . ALA A 1 171 ? -10.030 -5.225 -0.987 1.00 71.44 171 ALA A O 1
ATOM 1381 N N . ILE A 1 172 ? -12.078 -4.556 -0.348 1.00 76.75 172 ILE A N 1
ATOM 1382 C CA . ILE A 1 172 ? -12.767 -4.963 -1.586 1.00 76.75 172 ILE A CA 1
ATOM 1383 C C . ILE A 1 172 ? -12.213 -4.186 -2.777 1.00 76.75 172 ILE A C 1
ATOM 1385 O O . ILE A 1 172 ? -11.882 -4.796 -3.790 1.00 76.75 172 ILE A O 1
ATOM 1389 N N . SER A 1 173 ? -12.068 -2.865 -2.650 1.00 75.25 173 SER A N 1
ATOM 1390 C CA . SER A 1 173 ? -11.512 -2.024 -3.710 1.00 75.25 173 SER A CA 1
ATOM 1391 C C . SER A 1 173 ? -10.092 -2.451 -4.076 1.00 75.25 173 SER A C 1
ATOM 1393 O O . SER A 1 173 ? -9.796 -2.607 -5.254 1.00 75.25 173 SER A O 1
ATOM 1395 N N . ILE A 1 174 ? -9.224 -2.713 -3.093 1.00 70.75 174 ILE A N 1
ATOM 1396 C CA . ILE A 1 174 ? -7.843 -3.155 -3.347 1.00 70.75 174 ILE A CA 1
ATOM 1397 C C . ILE A 1 174 ? -7.806 -4.496 -4.084 1.00 70.75 174 ILE A C 1
ATOM 1399 O O . ILE A 1 174 ? -7.049 -4.638 -5.040 1.00 70.75 174 ILE A O 1
ATOM 1403 N N . ILE A 1 175 ? -8.629 -5.469 -3.682 1.00 73.50 175 ILE A N 1
ATOM 1404 C CA . ILE A 1 175 ? -8.692 -6.771 -4.364 1.00 73.50 175 ILE A CA 1
ATOM 1405 C C . ILE A 1 175 ? -9.262 -6.606 -5.775 1.00 73.50 175 ILE A C 1
ATOM 1407 O O . ILE A 1 175 ? -8.704 -7.151 -6.722 1.00 73.50 175 ILE A O 1
ATOM 1411 N N . GLY A 1 176 ? -10.338 -5.832 -5.929 1.00 74.69 176 GLY A N 1
ATOM 1412 C CA . GLY A 1 176 ? -10.973 -5.578 -7.221 1.00 74.69 176 GLY A CA 1
ATOM 1413 C C . GLY A 1 176 ? -10.018 -4.911 -8.208 1.00 74.69 176 GLY A C 1
ATOM 1414 O O . GLY A 1 176 ? -9.797 -5.431 -9.299 1.00 74.69 176 GLY A O 1
ATOM 1415 N N . PHE A 1 177 ? -9.382 -3.808 -7.809 1.00 69.62 177 PHE A N 1
ATOM 1416 C CA . PHE A 1 177 ? -8.398 -3.122 -8.648 1.00 69.62 177 PHE A CA 1
ATOM 1417 C C . PHE A 1 177 ? -7.124 -3.950 -8.859 1.00 69.62 177 PHE A C 1
ATOM 1419 O O . PHE A 1 177 ? -6.560 -3.917 -9.950 1.00 69.62 177 PHE A O 1
ATOM 1426 N N . GLY A 1 178 ? -6.696 -4.739 -7.869 1.00 65.31 178 GLY A N 1
ATOM 1427 C CA . GLY A 1 178 ? -5.558 -5.654 -7.999 1.00 65.31 178 GLY A CA 1
ATOM 1428 C C . GLY A 1 178 ? -5.800 -6.782 -9.007 1.00 65.31 178 GLY A C 1
ATOM 1429 O O . GLY A 1 178 ? -4.904 -7.115 -9.785 1.00 65.31 178 GLY A O 1
ATOM 1430 N N . LEU A 1 179 ? -7.018 -7.333 -9.050 1.00 71.50 179 LEU A N 1
ATOM 1431 C CA . LEU A 1 179 ? -7.432 -8.292 -10.078 1.00 71.50 179 LEU A CA 1
ATOM 1432 C C . LEU A 1 179 ? -7.439 -7.637 -11.460 1.00 71.50 179 LEU A C 1
ATOM 1434 O O . LEU A 1 179 ? -6.867 -8.193 -12.391 1.00 71.50 179 LEU A O 1
ATOM 1438 N N . VAL A 1 180 ? -8.019 -6.441 -11.583 1.00 73.06 180 VAL A N 1
ATOM 1439 C CA . VAL A 1 180 ? -8.063 -5.700 -12.854 1.00 73.06 180 VAL A CA 1
ATOM 1440 C C . VAL A 1 180 ? -6.654 -5.392 -13.378 1.00 73.06 180 VAL A C 1
ATOM 1442 O O . VAL A 1 180 ? -6.385 -5.665 -14.543 1.00 73.06 180 VAL A O 1
ATOM 1445 N N . SER A 1 181 ? -5.732 -4.911 -12.536 1.00 62.44 181 SER A N 1
ATOM 1446 C CA . SER A 1 181 ? -4.319 -4.710 -12.919 1.00 62.44 181 SER A CA 1
ATOM 1447 C C . SER A 1 181 ? -3.655 -6.018 -13.359 1.00 62.44 181 SER A C 1
ATOM 1449 O O . SER A 1 181 ? -2.977 -6.058 -14.383 1.00 62.44 181 SER A O 1
ATOM 1451 N N . SER A 1 182 ? -3.924 -7.124 -12.658 1.00 62.25 182 SER A N 1
ATOM 1452 C CA . SER A 1 182 ? -3.363 -8.430 -13.021 1.0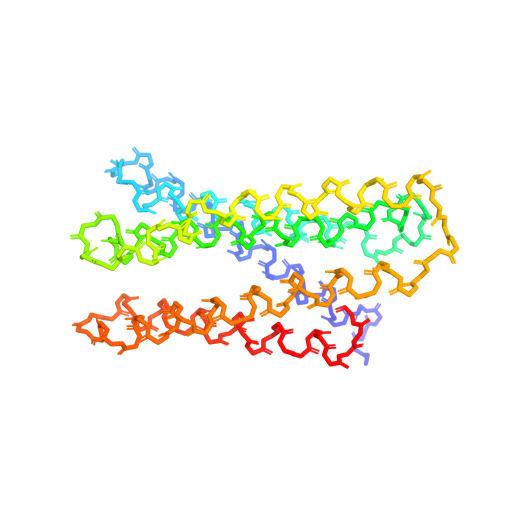0 62.25 182 SER A CA 1
ATOM 1453 C C . SER A 1 182 ? -3.869 -8.942 -14.376 1.00 62.25 182 SER A C 1
ATOM 1455 O O . SER A 1 182 ? -3.088 -9.525 -15.120 1.00 62.25 182 SER A O 1
ATOM 1457 N N . PHE A 1 183 ? -5.142 -8.705 -14.718 1.00 63.12 183 PHE A N 1
ATOM 1458 C CA . PHE A 1 183 ? -5.714 -9.079 -16.019 1.00 63.12 183 PHE A CA 1
ATOM 1459 C C . PHE A 1 183 ? -5.257 -8.176 -17.166 1.00 63.12 183 PHE A C 1
ATOM 1461 O O . PHE A 1 183 ? -5.129 -8.644 -18.294 1.00 63.12 183 PHE A O 1
ATOM 1468 N N . LEU A 1 184 ? -5.025 -6.891 -16.896 1.00 57.69 184 LEU A N 1
ATOM 1469 C CA . LEU A 1 184 ? -4.639 -5.925 -17.923 1.00 57.69 184 LEU A CA 1
ATOM 1470 C C . LEU A 1 184 ? -3.139 -5.940 -18.247 1.00 57.69 184 LEU A C 1
ATOM 1472 O O . LEU A 1 184 ? -2.733 -5.224 -19.156 1.00 57.69 184 LEU A O 1
ATOM 1476 N N . HIS A 1 185 ? -2.324 -6.747 -17.552 1.00 49.09 185 HIS A N 1
ATOM 1477 C CA . HIS A 1 185 ? -0.858 -6.730 -17.678 1.00 49.09 185 HIS A CA 1
ATOM 1478 C C . HIS A 1 185 ? -0.251 -5.318 -17.508 1.00 49.09 185 HIS A C 1
ATOM 1480 O O . HIS A 1 185 ? 0.797 -5.020 -18.078 1.00 49.09 185 HIS A O 1
ATOM 1486 N N . ILE A 1 186 ? -0.905 -4.470 -16.703 1.00 44.47 186 ILE A N 1
ATOM 1487 C CA . ILE A 1 186 ? -0.421 -3.148 -16.271 1.00 44.47 186 ILE A CA 1
ATOM 1488 C C . ILE A 1 186 ? 0.080 -3.277 -14.836 1.00 44.47 186 ILE A C 1
ATOM 1490 O O . ILE A 1 186 ? -0.689 -3.787 -13.981 1.00 44.47 186 ILE A O 1
#

Foldseek 3Di:
DPPPDDPVLVVLVVVLVVLVVVLVVLVVVCVVPVDPLSVLVSVLSVLVSVLSVCCNVPVVDPPVPCVLQVVNVLSVLVSLLSLLVSLCVVLVVVPDPPPVSVVCNVCSVVLSVVLSVCSNCCSVPDPPPVPVNVVSVVVSLVVSLVSLVVSLVSLVVVPPDVVSVVSNVVSVVCNVVSVVCVVVVD

Secondary structure (DSSP, 8-state):
--TTS-HHHHHHHHHHHHHHHHHHHHHHHHHHH--HHHHHHHHHHHHHHHHHHHHHHHTT---THHHHHTHHHHHHHHHHHHHHHHHHHHHTTTTSS-HHHHHHHHHHHHHHHHHHHHHHHHHHH-TT-HHHHHHHHHHHHHHHHHHHHHHHHHHHHTTTSHHHHHHHHHHHHHHHHHHHHHHHT-

Radius of gyration: 17.83 Å; chains: 1; bounding box: 42×36×46 Å

pLDDT: mean 73.87, std 11.64, range [40.47, 93.56]

Sequence (186 aa):
MLNGVDLNYIIVLLVTGAVLLAAIYHTILFIHRRTKLLGSYSAYLWSTFAFCIFRTVYFRDSNGFTDVLNLDEVFQMIAFGFYVRFAAVALDLDKISDRHAANFTRMTPLVIGLYIAVNTYIFNANPFNDTAYFVAKSIVRSYLLIMGFMVLVMVLRKRRSPFYSYLAAGAISIIGFGLVSSFLHI